Protein AF-A0AAN7A0H5-F1 (afdb_monomer)

Radius of gyration: 23.88 Å; Cα contacts (8 Å, |Δi|>4): 146; chains: 1; bounding box: 60×36×70 Å

Secondary structure (DSSP, 8-state):
------------GGG---STT--SSPP--HHHHHHHHHHHHHHHHHHHHHHHHHHHH-S-TTSHHHHHHHHHHHHHHHHHHHHHTHHHHHHHHHHHHHHHHHHH---HHHHHHHHHHHHHHHHHHHHHHHHHHHHTTS-HHHHHHHHHHHHHHHHHHHHHHHHHHHHHHHHHHHHHHHHH--SSHHHHHHHHHHHHHHHHHHHHHHHHHHHHHHHHHTT-HHHHHHHHHHHHHHHHHHHHHHHHHHHHHHHH--

pLDDT: mean 78.18, std 12.55, range [37.06, 97.19]

Mean predicted aligned error: 11.75 Å

Nearest PDB structures (foldseek):
  8tn6-assembly1_C  TM=4.812E-01  e=5.513E+00  synthetic construct

Foldseek 3Di:
DDPPPPDQDADDPVPQDPDPPDFFDRRDHVVVVCVVVVVLVVLQVVLVVQLVCLVPVDPDCPDPVSVVSNVVSVVSNVVSCVVVVVLCLLLVLLVLLLVLLVVLDPPPVVSVVLVVLSVVLSVVLVVQLVVLVSQCRGGPVRNVVSVVSNLVSVLVSLVSSLVSSLVSLVSSLVSLLVVQDDPDPVSVVLSCVLSVLSVVLNVVLSVLSVVLVVCSVVVVPVVSSVCVSVSSVVSVVSSVVSVVSVVVDVVVYD

Sequence (254 aa):
MTLDTYTIEVIPFSQYSWTFEHPGWLNLNPAAVALITTFLTLGYYLSLELLFLTLLTFRTRKTLYFYALLIFTAAVFVTILCKVGWIPNVTSLSLVLWSRLHLITQNRSLLWLTLGMIVVNAVFLHTPIIFFEFGLLSPEGEREKWLLPMEIMVRIQQTVFTLQETFLSGMYISFTFQFLRSGDERGNKVVKRVVGLMISVQVLAIGLDVGLTAFDFLNMFTLKCTLHPFVYAVKLRLEFVVLNQLVGIVKEGL

Organism: NCBI:txid2587417

InterPro domains:
  IPR056120 Domain of unknown function DUF7703 [PF24802] (75-249)

Solvent-accessible surface area (backbone atoms only — not comparable to full-atom values): 14337 Å² total; per-residue (Å²): 138,81,82,79,76,83,73,79,76,60,54,57,78,94,74,60,84,87,62,93,86,62,86,35,58,82,72,60,25,73,67,60,52,51,51,53,51,49,53,53,51,49,53,49,52,54,32,52,51,49,44,50,46,56,66,68,70,54,89,67,91,80,48,69,66,56,54,52,52,50,51,51,33,48,50,54,44,46,57,56,38,69,76,58,39,66,62,56,55,63,51,47,56,51,50,52,45,49,54,55,37,56,74,77,50,86,57,61,70,61,54,51,52,53,51,47,51,52,53,50,50,48,55,68,45,49,52,57,50,54,54,27,59,56,41,54,45,36,37,78,93,55,18,66,75,25,49,62,60,37,56,53,47,54,53,50,43,53,51,53,50,52,50,50,47,52,50,47,48,51,51,38,53,53,53,48,52,64,71,49,65,49,98,45,75,72,40,49,56,52,41,54,52,52,54,50,50,50,50,50,49,49,52,51,46,51,52,52,52,50,50,47,50,48,30,53,76,69,72,35,50,71,58,30,66,66,45,44,64,56,52,52,52,52,45,53,51,50,52,52,54,51,51,51,56,53,53,48,46,68,71,70,46,129

Structure (mmCIF, N/CA/C/O backbone):
data_AF-A0AAN7A0H5-F1
#
_entry.id   AF-A0AAN7A0H5-F1
#
loop_
_atom_site.group_PDB
_atom_site.id
_atom_site.type_symbol
_atom_site.label_atom_id
_atom_site.label_alt_id
_atom_site.label_comp_id
_atom_site.label_asym_id
_atom_site.label_entity_id
_atom_site.label_seq_id
_atom_site.pdbx_PDB_ins_code
_atom_site.Cartn_x
_atom_site.Cartn_y
_atom_site.Cartn_z
_atom_site.occupancy
_atom_site.B_iso_or_equiv
_atom_site.auth_seq_id
_atom_site.auth_comp_id
_atom_site.auth_asym_id
_atom_site.auth_atom_id
_atom_site.pdbx_PDB_model_num
ATOM 1 N N . MET A 1 1 ? 0.252 -23.924 -40.641 1.00 38.69 1 MET A N 1
ATOM 2 C CA . MET A 1 1 ? 0.302 -23.152 -39.385 1.00 38.69 1 MET A CA 1
ATOM 3 C C . MET A 1 1 ? 1.659 -23.432 -38.761 1.00 38.69 1 MET A C 1
ATOM 5 O O . MET A 1 1 ? 1.818 -24.416 -38.056 1.00 38.69 1 MET A O 1
ATOM 9 N N . THR A 1 2 ? 2.671 -22.686 -39.194 1.00 37.06 2 THR A N 1
ATOM 10 C CA . THR A 1 2 ? 4.058 -22.811 -38.733 1.00 37.06 2 THR A CA 1
ATOM 11 C C . THR A 1 2 ? 4.183 -22.047 -37.421 1.00 37.06 2 THR A C 1
ATOM 13 O O . THR A 1 2 ? 3.818 -20.878 -37.353 1.00 37.06 2 THR A O 1
ATOM 16 N N . LEU A 1 3 ? 4.604 -22.734 -36.362 1.00 40.94 3 LEU A N 1
ATOM 17 C CA . LEU A 1 3 ? 4.948 -22.109 -35.090 1.00 40.94 3 LEU A CA 1
ATOM 18 C C . LEU A 1 3 ? 6.270 -21.368 -35.300 1.00 40.94 3 LEU A C 1
ATOM 20 O O . LEU A 1 3 ? 7.318 -22.008 -35.357 1.00 40.94 3 LEU A O 1
ATOM 24 N N . ASP A 1 4 ? 6.219 -20.046 -35.442 1.00 42.91 4 ASP A N 1
ATOM 25 C CA . ASP A 1 4 ? 7.412 -19.211 -35.338 1.00 42.91 4 ASP A CA 1
ATOM 26 C C . ASP A 1 4 ? 7.912 -19.300 -33.892 1.00 42.91 4 ASP A C 1
ATOM 28 O O . ASP A 1 4 ? 7.397 -18.666 -32.970 1.00 42.91 4 ASP A O 1
ATOM 32 N N . THR A 1 5 ? 8.887 -20.177 -33.669 1.00 45.28 5 THR A N 1
ATOM 33 C CA . THR A 1 5 ? 9.678 -20.215 -32.442 1.00 45.28 5 THR A CA 1
ATOM 34 C C . THR A 1 5 ? 10.401 -18.880 -32.308 1.00 45.28 5 THR A C 1
ATOM 36 O O . THR A 1 5 ? 11.411 -18.655 -32.968 1.00 45.28 5 THR A O 1
ATOM 39 N N . TYR A 1 6 ? 9.886 -17.994 -31.453 1.00 47.56 6 TYR A N 1
ATOM 40 C CA . TYR A 1 6 ? 10.603 -16.811 -30.982 1.00 47.56 6 TYR A CA 1
ATOM 41 C C . TYR A 1 6 ? 11.880 -17.266 -30.262 1.00 47.56 6 TYR A C 1
ATOM 43 O O . TYR A 1 6 ? 11.867 -17.587 -29.074 1.00 47.56 6 TYR A O 1
ATOM 51 N N . THR A 1 7 ? 12.992 -17.356 -30.988 1.00 50.62 7 THR A N 1
ATOM 52 C CA . THR A 1 7 ? 14.308 -17.589 -30.397 1.00 50.62 7 THR A CA 1
ATOM 53 C C . THR A 1 7 ? 14.763 -16.293 -29.745 1.00 50.62 7 THR A C 1
ATOM 55 O O . THR A 1 7 ? 15.082 -15.330 -30.437 1.00 50.62 7 THR A O 1
ATOM 58 N N . ILE A 1 8 ? 14.760 -16.259 -28.413 1.00 57.25 8 ILE A N 1
ATOM 59 C CA . ILE A 1 8 ? 15.332 -15.156 -27.637 1.00 57.25 8 ILE A CA 1
ATOM 60 C C . ILE A 1 8 ? 16.820 -15.061 -27.997 1.00 57.25 8 ILE A C 1
ATOM 62 O O . ILE A 1 8 ? 17.572 -16.012 -27.777 1.00 57.25 8 ILE A O 1
ATOM 66 N N . GLU A 1 9 ? 17.241 -13.937 -28.571 1.00 61.72 9 GLU A N 1
ATOM 67 C CA . GLU A 1 9 ? 18.628 -13.708 -28.970 1.00 61.72 9 GLU A CA 1
ATOM 68 C C . GLU A 1 9 ? 19.495 -13.476 -27.717 1.00 61.72 9 GLU A C 1
ATOM 70 O O . GLU A 1 9 ? 19.478 -12.414 -27.094 1.00 61.72 9 GLU A O 1
ATOM 75 N N . VAL A 1 10 ? 20.214 -14.519 -27.289 1.00 64.69 10 VAL A N 1
ATOM 76 C CA . VAL A 1 10 ? 21.117 -14.469 -26.130 1.00 64.69 10 VAL A CA 1
ATOM 77 C C . VAL A 1 10 ? 22.471 -13.933 -26.581 1.00 64.69 10 VAL A C 1
ATOM 79 O O . VAL A 1 10 ? 23.246 -14.635 -27.231 1.00 64.69 10 VAL A O 1
ATOM 82 N N . ILE A 1 11 ? 22.781 -12.692 -26.210 1.00 70.94 11 ILE A N 1
ATOM 83 C CA . ILE A 1 11 ? 24.065 -12.066 -26.547 1.00 70.94 11 ILE A CA 1
ATOM 84 C C . ILE A 1 11 ? 25.190 -12.689 -25.705 1.00 70.94 11 ILE A C 1
ATOM 86 O O . ILE A 1 11 ? 25.020 -12.831 -24.489 1.00 70.94 11 ILE A O 1
ATOM 90 N N . PRO A 1 12 ? 26.356 -13.036 -26.285 1.00 76.62 12 PRO A N 1
ATOM 91 C CA . PRO A 1 12 ? 27.522 -13.491 -25.531 1.00 76.62 12 PRO A CA 1
ATOM 92 C C . PRO A 1 12 ? 27.972 -12.469 -24.480 1.00 76.62 12 PRO A C 1
ATOM 94 O O . PRO A 1 12 ? 27.984 -11.267 -24.728 1.00 76.62 12 PRO A O 1
ATOM 97 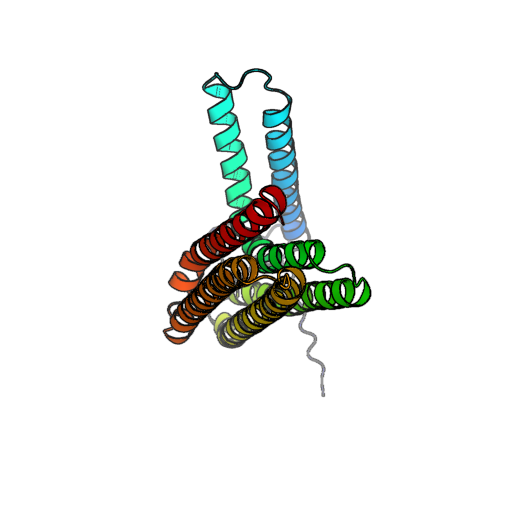N N . PHE A 1 13 ? 28.413 -12.938 -23.310 1.00 71.25 13 PHE A N 1
ATOM 98 C CA . PHE A 1 13 ? 28.780 -12.055 -22.191 1.00 71.25 13 PHE A CA 1
ATOM 99 C C . PHE A 1 13 ? 29.918 -11.074 -22.539 1.00 71.25 13 PHE A C 1
ATOM 101 O O . PHE A 1 13 ? 29.941 -9.950 -22.049 1.00 71.25 13 PHE A O 1
ATOM 108 N N . SER A 1 14 ? 30.837 -11.464 -23.428 1.00 72.88 14 SER A N 1
ATOM 109 C CA . SER A 1 14 ? 31.933 -10.608 -23.912 1.00 72.88 14 SER A CA 1
ATOM 110 C C . SER A 1 14 ? 31.466 -9.409 -24.742 1.00 72.88 14 SER A C 1
ATOM 112 O O . SER A 1 14 ? 32.201 -8.436 -24.868 1.00 72.88 14 SER A O 1
ATOM 114 N N . GLN A 1 15 ? 30.260 -9.480 -25.303 1.00 70.81 15 GLN A N 1
ATOM 115 C CA . GLN A 1 15 ? 29.643 -8.437 -26.123 1.00 70.81 15 GLN A CA 1
ATOM 116 C C . GLN A 1 15 ? 28.525 -7.714 -25.360 1.00 70.81 15 GLN A C 1
ATOM 118 O O . GLN A 1 15 ? 27.749 -6.961 -25.945 1.00 70.81 15 GLN A O 1
ATOM 123 N N . TYR A 1 16 ? 28.433 -7.942 -24.046 1.00 67.94 16 TYR A N 1
ATOM 124 C CA . TYR A 1 16 ? 27.438 -7.305 -23.206 1.00 67.94 16 TYR A CA 1
ATOM 125 C C . TYR A 1 16 ? 27.734 -5.815 -23.060 1.00 67.94 16 TYR A C 1
ATOM 127 O O . TYR A 1 16 ? 28.751 -5.429 -22.479 1.00 67.94 16 TYR A O 1
ATOM 135 N N . SER A 1 17 ? 26.847 -4.971 -23.583 1.00 66.19 17 SER A N 1
ATOM 136 C CA . SER A 1 17 ? 26.974 -3.528 -23.413 1.00 66.19 17 SER A CA 1
ATOM 137 C C . SER A 1 17 ? 26.555 -3.124 -21.999 1.00 66.19 17 SER A C 1
ATOM 139 O O . SER A 1 17 ? 25.404 -3.308 -21.610 1.00 66.19 17 SER A O 1
ATOM 141 N N . TRP A 1 18 ? 27.496 -2.563 -21.238 1.00 71.62 18 TRP A N 1
ATOM 142 C CA . TRP A 1 18 ? 27.273 -2.005 -19.896 1.00 71.62 18 TRP A CA 1
ATOM 143 C C . TRP A 1 18 ? 27.143 -0.472 -19.904 1.00 71.62 18 TRP A C 1
ATOM 145 O O . TRP A 1 18 ? 27.113 0.154 -18.845 1.00 71.62 18 TRP A O 1
ATOM 155 N N . THR A 1 19 ? 27.145 0.154 -21.084 1.00 64.25 19 THR A N 1
ATOM 156 C CA . THR A 1 19 ? 27.149 1.617 -21.239 1.00 64.25 19 THR A CA 1
ATOM 157 C C . THR A 1 19 ? 25.749 2.199 -21.068 1.00 64.25 19 THR A C 1
ATOM 159 O O . THR A 1 19 ? 24.767 1.484 -21.177 1.00 64.25 19 THR A O 1
ATOM 162 N N . PHE A 1 20 ? 25.621 3.503 -20.816 1.00 49.47 20 PHE A N 1
ATOM 163 C CA . PHE A 1 20 ? 24.310 4.155 -20.648 1.00 49.47 20 PHE A CA 1
ATOM 164 C C . PHE A 1 20 ? 23.497 4.289 -21.949 1.00 49.47 20 PHE A C 1
ATOM 166 O O . PHE A 1 20 ? 22.293 4.509 -21.892 1.00 49.47 20 PHE A O 1
ATOM 173 N N . GLU A 1 21 ? 24.135 4.143 -23.110 1.00 52.03 21 GLU A N 1
ATOM 174 C CA . GLU A 1 21 ? 23.542 4.365 -24.436 1.00 52.03 21 GLU A CA 1
ATOM 175 C C . GLU A 1 21 ? 23.057 3.062 -25.100 1.00 52.03 21 GLU A C 1
ATOM 177 O O . GLU A 1 21 ? 23.169 2.900 -26.313 1.00 52.03 21 GLU A O 1
ATOM 182 N N . HIS A 1 22 ? 22.555 2.090 -24.330 1.00 54.47 22 HIS A N 1
ATOM 183 C CA . HIS A 1 22 ? 21.934 0.902 -24.924 1.00 54.47 22 HIS A CA 1
ATOM 184 C C . HIS A 1 22 ? 20.431 1.141 -25.138 1.00 54.47 22 HIS A C 1
ATOM 186 O O . HIS A 1 22 ? 19.718 1.472 -24.189 1.00 54.47 22 HIS A O 1
ATOM 192 N N . PRO A 1 23 ? 19.920 0.985 -26.370 1.00 42.72 23 PRO A N 1
ATOM 193 C CA . PRO A 1 23 ? 18.492 1.072 -26.627 1.00 42.72 23 PRO A CA 1
ATOM 194 C C . PRO A 1 23 ? 17.798 -0.226 -26.188 1.00 42.72 23 PRO A C 1
ATOM 196 O O . PRO A 1 23 ? 18.068 -1.296 -26.728 1.00 42.72 23 PRO A O 1
ATOM 199 N N . GLY A 1 24 ? 16.870 -0.127 -25.233 1.00 56.38 24 GLY A N 1
ATOM 200 C CA . GLY A 1 24 ? 16.031 -1.243 -24.778 1.00 56.38 24 GLY A CA 1
ATOM 201 C C . GLY A 1 24 ? 16.536 -1.976 -23.536 1.00 56.38 24 GLY A C 1
ATOM 202 O O . GLY A 1 24 ? 17.277 -1.425 -22.726 1.00 56.38 24 GLY A O 1
ATOM 203 N N . TRP A 1 25 ? 16.084 -3.220 -23.364 1.00 45.62 25 TRP A N 1
ATOM 204 C CA . TRP A 1 25 ? 16.402 -4.060 -22.209 1.00 45.62 25 TRP A CA 1
ATOM 205 C C . TRP A 1 25 ? 17.902 -4.286 -22.024 1.00 45.62 25 TRP A C 1
ATOM 207 O O . TRP A 1 25 ? 18.684 -4.277 -22.976 1.00 45.62 25 TRP A O 1
ATOM 217 N N . LEU A 1 26 ? 18.275 -4.672 -20.801 1.00 56.00 26 LEU A N 1
ATOM 218 C CA . LEU A 1 26 ? 19.457 -5.500 -20.623 1.00 56.00 26 LEU A CA 1
ATOM 219 C C . LEU A 1 26 ? 19.282 -6.750 -21.488 1.00 56.00 26 LEU A C 1
ATOM 221 O O . LEU A 1 26 ? 18.364 -7.539 -21.257 1.00 56.00 26 LEU A O 1
ATOM 225 N N . ASN A 1 27 ? 20.152 -6.927 -22.478 1.00 61.16 27 ASN A N 1
ATOM 226 C CA . ASN A 1 27 ? 20.122 -8.111 -23.326 1.00 61.16 27 ASN A CA 1
ATOM 227 C C . ASN A 1 27 ? 20.091 -9.370 -22.447 1.00 61.16 27 ASN A C 1
ATOM 229 O O . ASN A 1 27 ? 20.747 -9.424 -21.400 1.00 61.16 27 ASN A O 1
ATOM 233 N N . LEU A 1 28 ? 19.285 -10.363 -22.820 1.00 58.38 28 LEU A N 1
ATOM 234 C CA . LEU A 1 28 ? 19.087 -11.557 -22.002 1.00 58.38 28 LEU A CA 1
ATOM 235 C C . LEU A 1 28 ? 20.340 -12.426 -22.070 1.00 58.38 28 LEU A C 1
ATOM 237 O O . LEU A 1 28 ? 20.472 -13.301 -22.915 1.00 58.38 28 LEU A O 1
ATOM 241 N N . ASN A 1 29 ? 21.275 -12.167 -21.159 1.00 73.19 29 ASN A N 1
ATOM 242 C CA . ASN A 1 29 ? 22.429 -13.009 -20.910 1.00 73.19 29 ASN A CA 1
ATOM 243 C C . ASN A 1 29 ? 22.300 -13.605 -19.497 1.00 73.19 29 ASN A C 1
ATOM 245 O O . ASN A 1 29 ? 22.356 -12.853 -18.519 1.00 73.19 29 ASN A O 1
ATOM 249 N N . PRO A 1 30 ? 22.150 -14.936 -19.359 1.00 70.44 30 PRO A N 1
ATOM 250 C CA . PRO A 1 30 ? 21.985 -15.581 -18.058 1.00 70.44 30 PRO A CA 1
ATOM 251 C C . PRO A 1 30 ? 23.101 -15.252 -17.060 1.00 70.44 30 PRO A C 1
ATOM 253 O O . PRO A 1 30 ? 22.821 -15.085 -15.877 1.00 70.44 30 PRO A O 1
ATOM 256 N N . ALA A 1 31 ? 24.347 -15.099 -17.523 1.00 69.75 31 ALA A N 1
ATOM 257 C CA . ALA A 1 31 ? 25.469 -14.718 -16.669 1.00 69.75 31 ALA A CA 1
ATOM 258 C C . ALA A 1 31 ? 25.383 -13.253 -16.212 1.00 69.75 31 ALA A C 1
ATOM 260 O O . ALA A 1 31 ? 25.600 -12.988 -15.035 1.00 69.75 31 ALA A O 1
ATOM 261 N N . ALA A 1 32 ? 25.008 -12.311 -17.083 1.00 66.75 32 ALA A N 1
ATOM 262 C CA . ALA A 1 32 ? 24.817 -10.909 -16.694 1.00 66.75 32 ALA A CA 1
ATOM 263 C C . ALA A 1 32 ? 23.649 -10.741 -15.707 1.00 66.75 32 ALA A C 1
ATOM 265 O O . ALA A 1 32 ? 23.787 -10.060 -14.692 1.00 66.75 32 ALA A O 1
ATOM 266 N N . VAL A 1 33 ? 22.524 -11.421 -15.950 1.00 68.50 33 VAL A N 1
ATOM 267 C CA . VAL A 1 33 ? 21.364 -11.406 -15.046 1.00 68.50 33 VAL A CA 1
ATOM 268 C C . VAL A 1 33 ? 21.712 -12.049 -13.704 1.00 68.50 33 VAL A C 1
ATOM 270 O O . VAL A 1 33 ? 21.417 -11.464 -12.661 1.00 68.50 33 VAL A O 1
ATOM 273 N N . ALA A 1 34 ? 22.382 -13.206 -13.701 1.00 71.00 34 ALA A N 1
ATOM 274 C CA . ALA A 1 34 ? 22.847 -13.850 -12.474 1.00 71.00 34 ALA A CA 1
ATOM 275 C C . ALA A 1 34 ? 23.821 -12.952 -11.698 1.00 71.00 34 ALA A C 1
ATOM 277 O O . ALA A 1 34 ? 23.711 -12.843 -10.481 1.00 71.00 34 ALA A O 1
ATOM 278 N N . LEU A 1 35 ? 24.724 -12.250 -12.385 1.00 70.38 35 LEU A N 1
ATOM 279 C CA . LEU A 1 35 ? 25.671 -11.321 -11.768 1.00 70.38 35 LEU A CA 1
ATOM 280 C C . LEU A 1 35 ? 24.943 -10.157 -11.080 1.00 70.38 35 LEU A C 1
ATOM 282 O O . LEU A 1 35 ? 25.157 -9.895 -9.899 1.00 70.38 35 LEU A O 1
ATOM 286 N N . ILE A 1 36 ? 24.038 -9.492 -11.800 1.00 67.75 36 ILE A N 1
ATOM 287 C CA . ILE A 1 36 ? 23.289 -8.328 -11.307 1.00 67.75 36 ILE A CA 1
ATOM 288 C C . ILE A 1 36 ? 22.382 -8.713 -10.144 1.00 67.75 36 ILE A C 1
ATOM 290 O O . ILE A 1 36 ? 22.388 -8.046 -9.112 1.00 67.75 36 ILE A O 1
ATOM 294 N N . THR A 1 37 ? 21.628 -9.803 -10.289 1.00 67.94 37 THR A N 1
ATOM 295 C CA . THR A 1 37 ? 20.759 -10.311 -9.221 1.00 67.94 37 THR A CA 1
ATOM 296 C C . THR A 1 37 ? 21.574 -10.720 -7.997 1.00 67.94 37 THR A C 1
ATOM 298 O O . THR A 1 37 ? 21.227 -10.309 -6.895 1.00 67.94 37 THR A O 1
ATOM 301 N N . THR A 1 38 ? 22.710 -11.405 -8.169 1.00 73.38 38 THR A N 1
ATOM 302 C CA . THR A 1 38 ? 23.607 -11.768 -7.059 1.00 73.38 38 THR A CA 1
ATOM 303 C C . THR A 1 38 ? 24.090 -10.537 -6.298 1.00 73.38 38 THR A C 1
ATOM 305 O O . THR A 1 38 ? 23.972 -10.495 -5.076 1.00 73.38 38 THR A O 1
ATOM 308 N N . PHE A 1 39 ? 24.583 -9.504 -6.989 1.00 69.56 39 PHE A N 1
ATOM 309 C CA . PHE A 1 39 ? 25.072 -8.293 -6.323 1.00 69.56 39 PHE A CA 1
ATOM 310 C C . PHE A 1 39 ? 23.953 -7.456 -5.692 1.00 69.56 39 PHE A C 1
ATOM 312 O O . PHE A 1 39 ? 24.154 -6.899 -4.613 1.00 69.56 39 PHE A O 1
ATOM 319 N N . LEU A 1 40 ? 22.765 -7.404 -6.301 1.00 66.19 40 LEU A N 1
ATOM 320 C CA . LEU A 1 40 ? 21.592 -6.754 -5.708 1.00 66.19 40 LEU A CA 1
ATOM 321 C C . LEU A 1 40 ? 21.130 -7.477 -4.437 1.00 66.19 40 LEU A C 1
ATOM 323 O O . LEU A 1 40 ? 20.919 -6.837 -3.406 1.00 66.19 40 LEU A O 1
ATOM 327 N N . THR A 1 41 ? 21.006 -8.805 -4.483 1.00 66.81 41 THR A N 1
ATOM 328 C CA . THR A 1 41 ? 20.604 -9.629 -3.336 1.00 66.81 41 THR A CA 1
ATOM 329 C C . THR A 1 41 ? 21.651 -9.597 -2.227 1.00 66.81 41 THR A C 1
ATOM 331 O O . THR A 1 41 ? 21.297 -9.478 -1.055 1.00 66.81 41 THR A O 1
ATOM 334 N N . LEU A 1 42 ? 22.939 -9.636 -2.570 1.00 73.12 42 LEU A N 1
ATOM 335 C CA . LEU A 1 42 ? 24.019 -9.502 -1.596 1.00 73.12 42 LEU A CA 1
ATOM 336 C C . LEU A 1 42 ? 24.012 -8.110 -0.953 1.00 73.12 42 LEU A C 1
ATOM 338 O O . LEU A 1 42 ? 24.111 -8.000 0.266 1.00 73.12 42 LEU A O 1
ATOM 342 N N . GLY A 1 43 ? 23.807 -7.052 -1.744 1.00 65.00 43 GLY A N 1
ATOM 343 C CA . GLY A 1 43 ? 23.618 -5.696 -1.232 1.00 65.00 43 GLY A CA 1
ATOM 344 C C . GLY A 1 43 ? 22.434 -5.593 -0.266 1.00 65.00 43 GLY A C 1
ATOM 345 O O . GLY A 1 43 ? 22.545 -4.931 0.766 1.00 65.00 43 GLY A O 1
ATOM 346 N N . TYR A 1 44 ? 21.331 -6.297 -0.545 1.00 69.00 44 TYR A N 1
ATOM 347 C CA . TYR A 1 44 ? 20.168 -6.383 0.342 1.00 69.00 44 TYR A CA 1
ATOM 348 C C . TYR A 1 44 ? 20.494 -7.084 1.665 1.00 69.00 44 TYR A C 1
ATOM 350 O O . TYR A 1 44 ? 20.218 -6.530 2.731 1.00 69.00 44 TYR A O 1
ATOM 358 N N . TYR A 1 45 ? 21.119 -8.264 1.599 1.00 73.38 45 TYR A N 1
ATOM 359 C CA . TYR A 1 45 ? 21.523 -9.033 2.778 1.00 73.38 45 TYR A CA 1
ATOM 360 C C . TYR A 1 45 ? 22.463 -8.218 3.673 1.00 73.38 45 TYR A C 1
ATOM 362 O O . TYR A 1 45 ? 22.176 -8.035 4.853 1.00 73.38 45 TYR A O 1
ATOM 370 N N . LEU A 1 46 ? 23.521 -7.645 3.091 1.00 71.50 46 LEU A N 1
ATOM 371 C CA . LEU A 1 46 ? 24.511 -6.857 3.826 1.00 71.50 46 LEU A CA 1
ATOM 372 C C . LEU A 1 46 ? 23.900 -5.592 4.440 1.00 71.50 46 LEU A C 1
ATOM 374 O O . LEU A 1 46 ? 24.227 -5.237 5.568 1.00 71.50 46 LEU A O 1
ATOM 378 N N . SER A 1 47 ? 22.985 -4.919 3.735 1.00 69.25 47 SER A N 1
ATOM 379 C CA . SER A 1 47 ? 22.323 -3.714 4.259 1.00 69.25 47 SER A CA 1
ATOM 380 C C . SER A 1 47 ? 21.398 -4.030 5.433 1.00 69.25 47 SER A C 1
ATOM 382 O O . SER A 1 47 ? 21.377 -3.286 6.413 1.00 69.25 47 SER A O 1
ATOM 384 N N . LEU A 1 48 ? 20.651 -5.137 5.359 1.00 74.56 48 LEU A N 1
ATOM 385 C CA . LEU A 1 48 ? 19.791 -5.604 6.448 1.00 74.56 48 LEU A CA 1
ATOM 386 C C . LEU A 1 48 ? 20.591 -6.079 7.659 1.00 74.56 48 LEU A C 1
ATOM 388 O O . LEU A 1 48 ? 20.280 -5.697 8.787 1.00 74.56 48 LEU A O 1
ATOM 392 N N . GLU A 1 49 ? 21.620 -6.892 7.425 1.00 80.12 49 GLU A N 1
ATOM 393 C CA . GLU A 1 49 ? 22.532 -7.372 8.460 1.00 80.12 49 GLU A CA 1
ATOM 394 C C . GLU A 1 49 ? 23.178 -6.187 9.182 1.00 80.12 49 GLU A C 1
ATOM 396 O O . GLU A 1 49 ? 23.125 -6.102 10.408 1.00 80.12 49 GLU A O 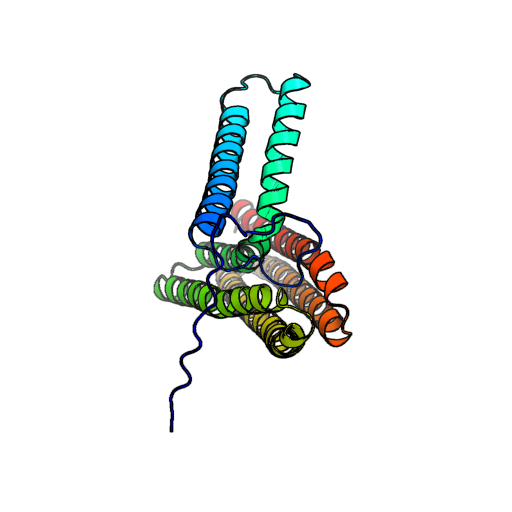1
ATOM 401 N N . LEU A 1 50 ? 23.687 -5.206 8.433 1.00 72.00 50 LEU A N 1
ATOM 402 C CA . LEU A 1 50 ? 24.327 -4.025 9.000 1.00 72.00 50 LEU A CA 1
ATOM 403 C C . LEU A 1 50 ? 23.334 -3.110 9.735 1.00 72.00 50 LEU A C 1
ATOM 405 O O . LEU A 1 50 ? 23.692 -2.550 10.771 1.00 72.00 50 LEU A O 1
ATOM 409 N N . LEU A 1 51 ? 22.087 -2.985 9.266 1.00 79.19 51 LEU A N 1
ATOM 410 C CA . LEU A 1 51 ? 21.029 -2.256 9.976 1.00 79.19 51 LEU A CA 1
ATOM 411 C C . LEU A 1 51 ? 20.710 -2.925 11.324 1.00 79.19 51 LEU A C 1
ATOM 413 O O . LEU A 1 51 ? 20.641 -2.251 12.354 1.00 79.19 51 LEU A O 1
ATOM 417 N N . PHE A 1 52 ? 20.564 -4.251 11.332 1.00 82.31 52 PHE A N 1
ATOM 418 C CA . PHE A 1 52 ? 20.266 -5.022 12.538 1.00 82.31 52 PHE A CA 1
ATOM 419 C C . PHE A 1 52 ? 21.433 -4.996 13.533 1.00 82.31 52 PHE A C 1
ATOM 421 O O . PHE A 1 52 ? 21.235 -4.692 14.709 1.00 82.31 52 PHE A O 1
ATOM 428 N N . LEU A 1 53 ? 22.664 -5.209 13.057 1.00 79.06 53 LEU A N 1
ATOM 429 C CA . LEU A 1 53 ? 23.881 -5.092 13.861 1.00 79.06 53 LEU A CA 1
ATOM 430 C C . LEU A 1 53 ? 24.047 -3.678 14.424 1.00 79.06 53 LEU A C 1
ATOM 432 O O . LEU A 1 53 ? 24.312 -3.522 15.610 1.00 79.06 53 LEU A O 1
ATOM 436 N N . THR A 1 54 ? 23.807 -2.629 13.634 1.00 78.25 54 THR A N 1
ATOM 437 C CA . THR A 1 54 ? 23.880 -1.243 14.130 1.00 78.25 54 THR A CA 1
ATOM 438 C C . THR A 1 54 ? 22.884 -1.007 15.271 1.00 78.25 54 THR A C 1
ATOM 440 O O . THR A 1 54 ? 23.225 -0.381 16.275 1.00 78.25 54 THR A O 1
ATOM 443 N N . LEU A 1 55 ? 21.664 -1.541 15.166 1.00 80.81 55 LEU A N 1
ATOM 444 C CA . LEU A 1 55 ? 20.639 -1.400 16.203 1.00 80.81 55 LEU A CA 1
ATOM 445 C C . LEU A 1 55 ? 20.921 -2.230 17.466 1.00 80.81 55 LEU A C 1
ATOM 447 O O . LEU A 1 55 ? 20.557 -1.788 18.560 1.00 80.81 55 LEU A O 1
ATOM 451 N N . LEU A 1 56 ? 21.553 -3.400 17.331 1.00 83.56 56 LEU A N 1
ATOM 452 C CA . LEU A 1 56 ? 21.826 -4.315 18.444 1.00 83.56 56 LEU A CA 1
ATOM 453 C C . LEU A 1 56 ? 23.183 -4.094 19.128 1.00 83.56 56 LEU A C 1
ATOM 455 O O . LEU A 1 56 ? 23.282 -4.246 20.344 1.00 83.56 56 LEU A O 1
ATOM 459 N N . THR A 1 57 ? 24.228 -3.737 18.383 1.00 79.81 57 THR A N 1
ATOM 460 C CA . T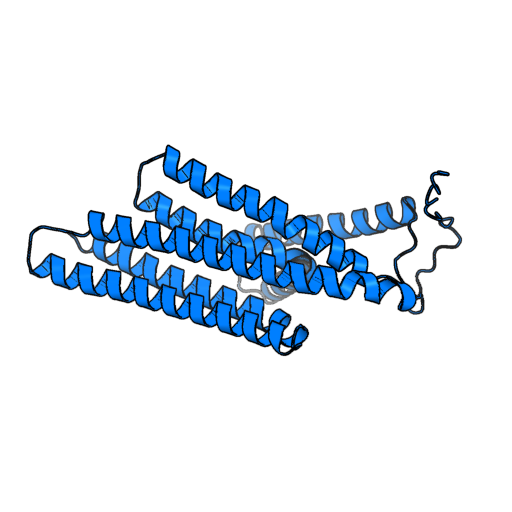HR A 1 57 ? 25.600 -3.594 18.896 1.00 79.81 57 THR A CA 1
ATOM 461 C C . THR A 1 57 ? 25.794 -2.287 19.670 1.00 79.81 57 THR A C 1
ATOM 463 O O . THR A 1 57 ? 26.540 -2.247 20.651 1.00 79.81 57 THR A O 1
ATOM 466 N N . PHE A 1 58 ? 25.114 -1.201 19.286 1.00 76.06 58 PHE A N 1
ATOM 467 C CA . PHE A 1 58 ? 25.282 0.097 19.945 1.00 76.06 58 PHE A CA 1
ATOM 468 C C . PHE A 1 58 ? 24.430 0.231 21.212 1.00 76.06 58 PHE A C 1
ATOM 470 O O . PHE A 1 58 ? 23.255 0.599 21.177 1.00 76.06 58 PHE A O 1
ATOM 477 N N . ARG A 1 59 ? 25.071 0.020 22.369 1.00 67.06 59 ARG A N 1
ATOM 478 C CA . ARG A 1 59 ? 24.465 0.201 23.702 1.00 67.06 59 ARG A CA 1
ATOM 479 C C . ARG A 1 59 ? 24.188 1.674 24.054 1.00 67.06 59 ARG A C 1
ATOM 481 O O . ARG A 1 59 ? 23.293 1.951 24.850 1.00 67.06 59 ARG A O 1
ATOM 488 N N . THR A 1 60 ? 24.911 2.627 23.455 1.00 63.78 60 THR A N 1
ATOM 489 C CA . THR A 1 60 ? 24.754 4.081 23.668 1.00 63.78 60 THR A CA 1
ATOM 490 C C . THR A 1 60 ? 24.565 4.838 22.349 1.00 63.78 60 THR A C 1
ATOM 492 O O . THR A 1 60 ? 25.488 5.011 21.560 1.00 63.78 60 THR A O 1
ATOM 495 N N . ARG A 1 61 ? 23.356 5.373 22.137 1.00 76.56 61 ARG A N 1
ATOM 496 C CA . ARG A 1 61 ? 22.904 6.056 20.904 1.00 76.56 61 ARG A CA 1
ATOM 497 C C . ARG A 1 61 ? 23.245 7.555 20.857 1.00 76.56 61 ARG A C 1
ATOM 499 O O . ARG A 1 61 ? 22.431 8.367 20.428 1.00 76.56 61 ARG A O 1
ATOM 506 N N . LYS A 1 62 ? 24.397 7.961 21.399 1.00 74.31 62 LYS A N 1
ATOM 507 C CA . LYS A 1 62 ? 24.747 9.389 21.580 1.00 74.31 62 LYS A CA 1
ATOM 508 C C . LYS A 1 62 ? 25.849 9.892 20.649 1.00 74.31 62 LYS A C 1
ATOM 510 O O . LYS A 1 62 ? 26.117 11.087 20.629 1.00 74.31 62 LYS A O 1
ATOM 515 N N . THR A 1 63 ? 26.502 9.008 19.900 1.00 78.94 63 THR A N 1
ATOM 516 C CA . THR A 1 63 ? 27.628 9.379 19.037 1.00 78.94 63 THR A CA 1
ATOM 517 C C . THR A 1 63 ? 27.145 9.754 17.639 1.00 78.94 63 THR A C 1
ATOM 519 O O . THR A 1 63 ? 26.239 9.123 17.097 1.00 78.94 63 THR A O 1
ATOM 522 N N . LEU A 1 64 ? 27.782 10.752 17.020 1.00 77.12 64 LEU A N 1
ATOM 523 C CA . LEU A 1 64 ? 27.515 11.125 15.625 1.00 77.12 64 LEU A CA 1
ATOM 524 C C . LEU A 1 64 ? 27.751 9.943 14.670 1.00 77.12 64 LEU A C 1
ATOM 526 O O . LEU A 1 64 ? 27.005 9.771 13.714 1.00 77.12 64 LEU A O 1
ATOM 530 N N . TYR A 1 65 ? 28.736 9.092 14.978 1.00 74.62 65 TYR A N 1
ATOM 531 C CA . TYR A 1 65 ? 29.024 7.867 14.232 1.00 74.62 65 TYR A CA 1
ATOM 532 C C . TYR A 1 65 ? 27.819 6.921 14.167 1.00 74.62 65 TYR A C 1
ATOM 534 O O . TYR A 1 65 ? 27.487 6.436 13.091 1.00 74.62 65 TYR A O 1
ATOM 542 N N . PHE A 1 66 ? 27.123 6.714 15.291 1.00 73.81 66 PHE A N 1
ATOM 543 C CA . PHE A 1 66 ? 25.914 5.892 15.324 1.00 73.81 66 PHE A CA 1
ATOM 544 C C . PHE A 1 66 ? 24.829 6.458 14.398 1.00 73.81 66 PHE A C 1
ATOM 546 O O . PHE A 1 66 ? 24.261 5.717 13.601 1.00 73.81 66 PHE A O 1
ATOM 553 N N . TYR A 1 67 ? 24.576 7.770 14.453 1.00 73.38 67 TYR A N 1
ATOM 554 C CA . TYR A 1 67 ? 23.570 8.405 13.598 1.00 73.38 67 TYR A CA 1
ATOM 555 C C . TYR A 1 67 ? 23.964 8.395 12.119 1.00 73.38 67 TYR A C 1
ATOM 557 O O . TYR A 1 67 ? 23.122 8.098 11.280 1.00 73.38 67 TYR A O 1
ATOM 565 N N . ALA A 1 68 ? 25.228 8.657 11.784 1.00 77.31 68 ALA A N 1
ATOM 566 C CA . ALA A 1 68 ? 25.711 8.610 10.406 1.00 77.31 68 ALA A CA 1
ATOM 567 C C . ALA A 1 68 ? 25.628 7.191 9.818 1.00 77.31 68 ALA A C 1
ATOM 569 O O . ALA A 1 68 ? 25.146 7.018 8.700 1.00 77.31 68 ALA A O 1
ATOM 570 N N . LEU A 1 69 ? 26.029 6.173 10.588 1.00 76.56 69 LEU A N 1
ATOM 571 C CA . LEU A 1 69 ? 25.954 4.768 10.184 1.00 76.56 69 LEU A CA 1
ATOM 572 C C . LEU A 1 69 ? 24.499 4.302 10.029 1.00 76.56 69 LEU A C 1
ATOM 574 O O . LEU A 1 69 ? 24.170 3.616 9.061 1.00 76.56 69 LEU A O 1
ATOM 578 N N . LEU A 1 70 ? 23.609 4.728 10.929 1.00 74.56 70 LEU A N 1
ATOM 579 C CA . LEU A 1 70 ? 22.175 4.453 10.847 1.00 74.56 70 LEU A CA 1
ATOM 580 C C . LEU A 1 70 ? 21.531 5.129 9.628 1.00 74.56 70 LEU A C 1
ATOM 582 O O . LEU A 1 70 ? 20.757 4.496 8.921 1.00 74.56 70 LEU A O 1
ATOM 586 N N . ILE A 1 71 ? 21.863 6.394 9.352 1.00 76.94 71 ILE A N 1
ATOM 587 C CA . ILE A 1 71 ? 21.345 7.130 8.188 1.00 76.94 71 ILE A CA 1
ATOM 588 C C . ILE A 1 71 ? 21.831 6.487 6.890 1.00 76.94 71 ILE A C 1
ATOM 590 O O . ILE A 1 71 ? 21.035 6.294 5.978 1.00 76.94 71 ILE A O 1
ATOM 594 N N . PHE A 1 72 ? 23.111 6.127 6.803 1.00 73.62 72 PHE A N 1
ATOM 595 C CA . PHE A 1 72 ? 23.682 5.522 5.602 1.00 73.62 72 PHE A CA 1
ATOM 596 C C . PH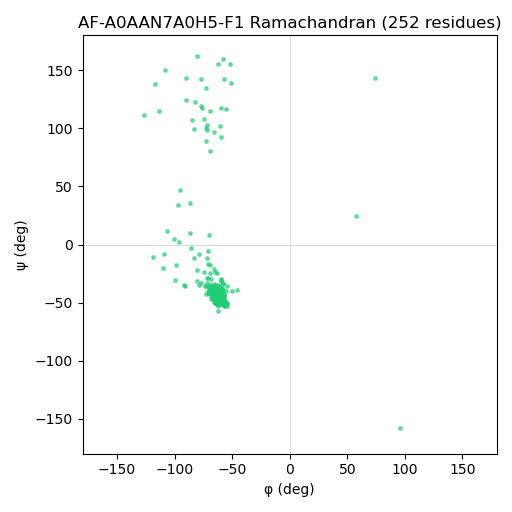E A 1 72 ? 23.075 4.142 5.310 1.00 73.62 72 PHE A C 1
ATOM 598 O O . PHE A 1 72 ? 22.610 3.891 4.200 1.00 73.62 72 PHE A O 1
ATOM 605 N N . THR A 1 73 ? 23.004 3.268 6.319 1.00 69.56 73 THR A N 1
ATOM 606 C CA . THR A 1 73 ? 22.375 1.940 6.189 1.00 69.56 73 THR A CA 1
ATOM 607 C C . THR A 1 73 ? 20.889 2.041 5.864 1.00 69.56 73 THR A C 1
ATOM 609 O O . THR A 1 73 ? 20.410 1.348 4.966 1.00 69.56 73 THR A O 1
ATOM 612 N N . ALA A 1 74 ? 20.168 2.957 6.516 1.00 69.44 74 ALA A N 1
ATOM 613 C CA . ALA A 1 74 ? 18.775 3.236 6.199 1.00 69.44 74 ALA A CA 1
ATOM 614 C C . ALA A 1 74 ? 18.608 3.791 4.779 1.00 69.44 74 ALA A C 1
ATOM 616 O O . ALA A 1 74 ? 17.676 3.390 4.100 1.00 69.44 74 ALA A O 1
ATOM 617 N N . ALA A 1 75 ? 19.495 4.660 4.288 1.00 67.81 75 ALA A N 1
ATOM 618 C CA . ALA A 1 75 ? 19.409 5.223 2.940 1.00 67.81 75 ALA A CA 1
ATOM 619 C C . ALA A 1 75 ? 19.629 4.167 1.848 1.00 67.81 75 ALA A C 1
ATOM 621 O O . ALA A 1 75 ? 18.882 4.133 0.869 1.00 67.81 75 ALA A O 1
ATOM 622 N N . VAL A 1 76 ? 20.605 3.270 2.023 1.00 66.38 76 VAL A N 1
ATOM 623 C CA . VAL A 1 76 ? 20.825 2.142 1.102 1.00 66.38 76 VAL A CA 1
ATOM 624 C C . VAL A 1 76 ? 19.617 1.206 1.124 1.00 66.38 76 VAL A C 1
ATOM 626 O O . VAL A 1 76 ? 19.078 0.863 0.071 1.00 66.38 76 VAL A O 1
ATOM 629 N N . PHE A 1 77 ? 19.119 0.873 2.316 1.00 67.38 77 PHE A N 1
ATOM 630 C CA . PHE A 1 77 ? 17.923 0.054 2.473 1.00 67.38 77 PHE A CA 1
ATOM 631 C C . PHE A 1 77 ? 16.679 0.707 1.852 1.00 67.38 77 PHE A C 1
ATOM 633 O O . PHE A 1 77 ? 15.949 0.047 1.121 1.00 67.38 77 PHE A O 1
ATOM 640 N N . VAL A 1 78 ? 16.470 2.009 2.058 1.00 65.88 78 VAL A N 1
ATOM 641 C CA . VAL A 1 78 ? 15.373 2.793 1.470 1.00 65.88 78 VAL A CA 1
ATOM 642 C C . VAL A 1 78 ? 15.498 2.862 -0.046 1.00 65.88 78 VAL A C 1
ATOM 644 O O . VAL A 1 78 ? 14.499 2.708 -0.727 1.00 65.88 78 VAL A O 1
ATOM 647 N N . THR A 1 79 ? 16.698 3.024 -0.601 1.00 62.28 79 THR A N 1
ATOM 648 C CA . THR A 1 79 ? 16.900 3.045 -2.061 1.00 62.28 79 THR A CA 1
ATOM 649 C C . THR A 1 79 ? 16.512 1.707 -2.690 1.00 62.28 79 THR A C 1
ATOM 651 O O . THR A 1 79 ? 15.880 1.669 -3.746 1.00 62.28 79 THR A O 1
ATOM 654 N N . ILE A 1 80 ? 16.840 0.603 -2.018 1.00 62.22 80 ILE A N 1
ATOM 655 C CA . ILE A 1 80 ? 16.473 -0.747 -2.454 1.00 62.22 80 ILE A CA 1
ATOM 656 C C . ILE A 1 80 ? 14.968 -0.992 -2.252 1.00 62.22 80 ILE A C 1
ATOM 658 O O . ILE A 1 80 ? 14.297 -1.494 -3.155 1.00 62.22 80 ILE A O 1
ATOM 662 N N . LEU A 1 81 ? 14.404 -0.567 -1.118 1.00 63.56 81 LEU A N 1
ATOM 663 C CA . LEU A 1 81 ? 12.965 -0.603 -0.864 1.00 63.56 81 LEU A CA 1
ATOM 664 C C . LEU A 1 81 ? 12.181 0.273 -1.838 1.00 63.56 81 LEU A C 1
ATOM 666 O O . LEU A 1 81 ? 11.100 -0.122 -2.226 1.00 63.56 81 LEU A O 1
ATOM 670 N N . CYS A 1 82 ? 12.681 1.415 -2.297 1.00 62.25 82 CYS A N 1
ATOM 671 C CA . CYS A 1 82 ? 11.974 2.240 -3.277 1.00 62.25 82 CYS A CA 1
ATOM 672 C C . CYS A 1 82 ? 11.777 1.510 -4.614 1.00 62.25 82 CYS A C 1
ATOM 674 O O . CYS A 1 82 ? 10.822 1.813 -5.322 1.00 62.25 82 CYS A O 1
ATOM 676 N N . LYS A 1 83 ? 12.626 0.525 -4.945 1.00 61.84 83 LYS A N 1
ATOM 677 C CA . LYS A 1 83 ? 12.493 -0.271 -6.176 1.00 61.84 83 LYS A CA 1
ATOM 678 C C . LYS A 1 83 ? 11.452 -1.393 -6.090 1.00 61.84 83 LYS A C 1
ATOM 680 O O . LYS A 1 83 ? 10.848 -1.717 -7.100 1.00 61.84 83 LYS A O 1
ATOM 685 N N . VAL A 1 84 ? 11.236 -1.990 -4.914 1.00 68.94 84 VAL A N 1
ATOM 686 C CA . VAL A 1 84 ? 10.340 -3.167 -4.736 1.00 68.94 84 VAL A CA 1
ATOM 687 C C . VAL A 1 84 ? 9.171 -2.876 -3.784 1.00 68.94 84 VAL A C 1
ATOM 689 O O . VAL A 1 84 ? 8.215 -3.636 -3.666 1.00 68.94 84 VAL A O 1
ATOM 692 N N . GLY A 1 85 ? 9.229 -1.749 -3.088 1.00 68.38 85 GLY A N 1
ATOM 693 C CA . GLY A 1 85 ? 8.405 -1.406 -1.933 1.00 68.38 85 GLY A CA 1
ATOM 694 C C . GLY A 1 85 ? 6.959 -1.100 -2.271 1.00 68.38 85 GLY A C 1
ATOM 695 O O . GLY A 1 85 ? 6.129 -1.082 -1.367 1.00 68.38 85 GLY A O 1
ATOM 696 N N . TRP A 1 86 ? 6.626 -0.932 -3.551 1.00 75.00 86 TRP A N 1
ATOM 697 C CA . TRP A 1 86 ? 5.242 -0.778 -3.979 1.00 75.00 86 TRP A CA 1
ATOM 698 C C . TRP A 1 86 ? 4.405 -2.037 -3.668 1.00 75.00 86 TRP A C 1
ATOM 700 O O . TRP A 1 86 ? 3.274 -1.904 -3.197 1.00 75.00 86 TRP A O 1
ATOM 710 N N . ILE A 1 87 ? 4.983 -3.240 -3.806 1.00 77.62 87 ILE A N 1
ATOM 711 C CA . ILE A 1 87 ? 4.315 -4.532 -3.558 1.00 77.62 87 ILE A CA 1
ATOM 712 C C . ILE A 1 87 ? 3.863 -4.666 -2.088 1.00 77.62 87 ILE A C 1
ATOM 714 O O . ILE A 1 87 ? 2.664 -4.863 -1.832 1.00 77.62 87 ILE A O 1
ATOM 718 N N . PRO A 1 88 ? 4.762 -4.546 -1.084 1.00 71.44 88 PRO A N 1
ATOM 719 C CA . PRO A 1 88 ? 4.344 -4.580 0.309 1.00 71.44 88 PRO A CA 1
ATOM 720 C C . PRO A 1 88 ? 3.521 -3.349 0.693 1.00 71.44 88 PRO A C 1
ATOM 722 O O . PRO A 1 88 ? 2.647 -3.485 1.541 1.00 71.44 88 PRO A O 1
ATOM 725 N N . ASN A 1 89 ? 3.721 -2.173 0.086 1.00 71.12 89 ASN A N 1
ATOM 726 C CA . ASN A 1 89 ? 2.938 -0.979 0.420 1.00 71.12 89 ASN A CA 1
ATOM 727 C C . ASN A 1 89 ? 1.431 -1.200 0.190 1.00 71.12 89 ASN A C 1
ATOM 729 O O . ASN A 1 89 ? 0.641 -0.990 1.106 1.00 71.12 89 ASN A O 1
ATOM 733 N N . VAL A 1 90 ? 1.040 -1.717 -0.980 1.00 77.25 90 VAL A N 1
ATOM 734 C CA . VAL A 1 90 ? -0.378 -1.982 -1.291 1.00 77.25 90 VAL A CA 1
ATOM 735 C C . VAL A 1 90 ? -0.938 -3.124 -0.431 1.00 77.25 90 VAL A C 1
ATOM 737 O O . VAL A 1 90 ? -2.009 -3.013 0.164 1.00 77.25 90 VAL A O 1
ATOM 740 N N . THR A 1 91 ? -0.187 -4.219 -0.288 1.00 83.62 91 THR A N 1
ATOM 741 C CA . THR A 1 91 ? -0.664 -5.419 0.426 1.00 83.62 91 THR A CA 1
ATOM 742 C C . THR A 1 91 ? -0.735 -5.215 1.944 1.00 83.62 91 THR A C 1
ATOM 744 O O . THR A 1 91 ? -1.637 -5.730 2.609 1.00 83.62 91 THR A O 1
ATOM 747 N N . SER A 1 92 ? 0.199 -4.450 2.515 1.00 76.88 92 SER A N 1
ATOM 748 C CA . SER A 1 92 ? 0.299 -4.243 3.965 1.00 76.88 92 SER A CA 1
ATOM 749 C C . SER A 1 92 ? -0.897 -3.493 4.542 1.00 76.88 92 SER A C 1
ATOM 751 O O . SER A 1 92 ? -1.333 -3.830 5.641 1.00 76.88 92 SER A O 1
ATOM 753 N N . LEU A 1 93 ? -1.488 -2.548 3.803 1.00 81.44 93 LEU A N 1
ATOM 754 C CA . LEU A 1 93 ? -2.686 -1.843 4.259 1.00 81.44 93 LEU A CA 1
ATOM 755 C C . LEU A 1 93 ? -3.873 -2.805 4.429 1.00 81.44 93 LEU A C 1
ATOM 757 O O . LEU A 1 93 ? -4.552 -2.787 5.457 1.00 81.44 93 LEU A O 1
ATOM 761 N N . SER A 1 94 ? -4.061 -3.727 3.482 1.00 87.69 94 SER A N 1
ATOM 762 C CA . SER A 1 94 ? -5.071 -4.788 3.594 1.00 87.69 94 SER A CA 1
ATOM 763 C C . SER A 1 94 ? -4.802 -5.733 4.775 1.00 87.69 94 SER A C 1
ATOM 765 O O . SER A 1 94 ? -5.736 -6.131 5.473 1.00 87.69 94 SER A O 1
ATOM 767 N N . LEU A 1 95 ? -3.533 -6.050 5.061 1.00 85.25 95 LEU A N 1
ATOM 768 C CA . LEU A 1 95 ? -3.152 -6.848 6.234 1.00 85.25 95 LEU A CA 1
ATOM 769 C C . LEU A 1 95 ? -3.420 -6.119 7.560 1.00 85.25 95 LEU A C 1
ATOM 771 O O . LEU A 1 95 ? -3.831 -6.753 8.530 1.00 85.25 95 LEU A O 1
ATOM 775 N N . VAL A 1 96 ? -3.240 -4.796 7.614 1.00 84.75 96 VAL A N 1
ATOM 776 C CA . VAL A 1 96 ? -3.590 -3.978 8.789 1.00 84.75 96 VAL A CA 1
ATOM 777 C C . VAL A 1 96 ? -5.096 -4.029 9.052 1.00 84.75 96 VAL A C 1
ATOM 779 O O . VAL A 1 96 ? -5.513 -4.242 10.193 1.00 84.75 96 VAL A O 1
ATOM 782 N N . LEU A 1 97 ? -5.921 -3.902 8.008 1.00 86.94 97 LEU A N 1
ATOM 783 C CA . LEU A 1 97 ? -7.377 -4.043 8.121 1.00 86.94 97 LEU A CA 1
ATOM 784 C C . LEU A 1 97 ? -7.781 -5.443 8.600 1.00 86.94 97 LEU A C 1
ATOM 786 O O . LEU A 1 97 ? -8.610 -5.570 9.502 1.00 86.94 97 LEU A O 1
ATOM 790 N N . TRP A 1 98 ? -7.161 -6.489 8.051 1.00 91.06 98 TRP A N 1
ATOM 791 C CA . TRP A 1 98 ? -7.396 -7.868 8.479 1.00 91.06 98 TRP A CA 1
ATOM 792 C C . TRP A 1 98 ? -6.986 -8.109 9.937 1.00 91.06 98 TRP A C 1
ATOM 794 O O . TRP A 1 98 ? -7.738 -8.719 10.694 1.00 91.06 98 TRP A O 1
ATOM 804 N N . SER A 1 99 ? -5.840 -7.575 10.365 1.00 85.00 99 SER A N 1
ATOM 805 C CA . SER A 1 99 ? -5.373 -7.655 11.755 1.00 85.00 99 SER A CA 1
ATOM 806 C C . SER A 1 99 ? -6.379 -7.022 12.723 1.00 85.00 99 SER A C 1
ATOM 808 O O . SER A 1 99 ? -6.707 -7.596 13.758 1.00 85.00 99 SER A O 1
ATOM 810 N N . ARG A 1 100 ? -6.970 -5.879 12.354 1.00 84.31 100 ARG A N 1
ATOM 811 C CA . ARG A 1 100 ? -8.037 -5.244 13.145 1.00 84.31 100 ARG A CA 1
ATOM 812 C C . ARG A 1 100 ? -9.305 -6.084 13.198 1.00 84.31 100 ARG A C 1
ATOM 814 O O . ARG A 1 100 ? -9.909 -6.205 14.261 1.00 84.31 100 ARG A O 1
ATOM 821 N N . LEU A 1 101 ? -9.697 -6.684 12.077 1.00 86.75 101 LEU A N 1
ATOM 822 C CA . LEU A 1 101 ? -10.824 -7.611 12.042 1.00 86.75 101 LEU A CA 1
ATOM 823 C C . LEU A 1 101 ? -10.571 -8.822 12.959 1.00 86.75 101 LEU A C 1
ATOM 825 O O . LEU A 1 101 ? -11.460 -9.217 13.708 1.00 86.75 101 LEU A O 1
ATOM 829 N N . HIS A 1 102 ? -9.346 -9.349 12.984 1.00 85.25 102 HIS A N 1
ATOM 830 C CA . HIS A 1 102 ? -8.942 -10.439 13.877 1.00 85.25 102 HIS A CA 1
ATOM 831 C C . HIS A 1 102 ? -9.104 -10.098 15.367 1.00 85.25 102 HIS A C 1
ATOM 833 O O . HIS A 1 102 ? -9.407 -10.976 16.169 1.00 85.25 102 HIS A O 1
ATOM 839 N N . LEU A 1 103 ? -8.942 -8.828 15.752 1.00 82.94 103 LEU A N 1
ATOM 840 C CA . LEU A 1 103 ? -9.125 -8.400 17.143 1.00 82.94 103 LEU A CA 1
ATOM 841 C C . LEU A 1 103 ? -10.594 -8.421 17.591 1.00 82.94 103 LEU A C 1
ATOM 843 O O . LEU A 1 103 ? -10.850 -8.594 18.780 1.00 82.94 103 LEU A O 1
ATOM 847 N N . ILE A 1 104 ? -11.549 -8.233 16.672 1.00 84.56 104 ILE A N 1
ATOM 848 C CA . ILE A 1 104 ? -12.973 -8.088 17.015 1.00 84.56 104 ILE A CA 1
ATOM 849 C C . ILE A 1 104 ? -13.783 -9.377 16.824 1.00 84.56 104 ILE A C 1
ATOM 851 O O . ILE A 1 104 ? -14.751 -9.595 17.549 1.00 84.56 104 ILE A O 1
ATOM 855 N N . THR A 1 105 ? -13.413 -10.244 15.873 1.00 84.75 105 THR A N 1
ATOM 856 C CA . THR A 1 105 ? -14.138 -11.496 15.598 1.00 84.75 105 THR A CA 1
ATOM 857 C C . THR A 1 105 ? -13.279 -12.731 15.844 1.00 84.75 105 THR A C 1
ATOM 859 O O . THR A 1 105 ? -12.122 -12.795 15.449 1.00 84.75 105 THR A O 1
ATOM 862 N N . GLN A 1 106 ? -13.874 -13.753 16.463 1.00 87.44 106 GLN A N 1
ATOM 863 C CA . GLN A 1 106 ? -13.243 -15.058 16.706 1.00 87.44 106 GLN A CA 1
ATOM 864 C C . GLN A 1 106 ? -13.608 -16.104 15.634 1.00 87.44 106 GLN A C 1
ATOM 866 O O . GLN A 1 106 ? -13.197 -17.263 15.716 1.00 87.44 106 GLN A O 1
ATOM 871 N N . ASN A 1 107 ? -14.391 -15.725 14.615 1.00 91.94 107 ASN A N 1
ATOM 872 C CA . ASN A 1 107 ? -14.796 -16.641 13.550 1.00 91.94 107 ASN A CA 1
ATOM 873 C C . ASN A 1 107 ? -13.611 -16.962 12.622 1.00 91.94 107 ASN A C 1
ATOM 875 O O . ASN A 1 107 ? -13.300 -16.212 11.693 1.00 91.94 107 ASN A O 1
ATOM 879 N N . ARG A 1 108 ? -12.972 -18.115 12.856 1.00 92.94 108 ARG A N 1
ATOM 880 C CA . ARG A 1 108 ? -11.792 -18.560 12.100 1.00 92.94 108 ARG A CA 1
ATOM 881 C C . ARG A 1 108 ? -12.054 -18.697 10.603 1.00 92.94 108 ARG A C 1
ATOM 883 O O . ARG A 1 108 ? -11.201 -18.296 9.821 1.00 92.94 108 ARG A O 1
ATOM 890 N N . SER A 1 109 ? -13.210 -19.215 10.192 1.00 94.50 109 SER A N 1
ATOM 891 C CA . SER A 1 109 ? -13.514 -19.420 8.769 1.00 94.50 109 SER A CA 1
ATOM 892 C C . SER A 1 109 ? -13.559 -18.098 8.006 1.00 94.50 109 SER A C 1
ATOM 894 O O . SER A 1 109 ? -12.981 -17.991 6.928 1.00 94.50 109 SER A O 1
ATOM 896 N N . LEU A 1 110 ? -14.178 -17.068 8.592 1.00 92.75 110 LEU A N 1
ATOM 897 C CA . LEU A 1 110 ? -14.224 -15.732 7.996 1.00 92.75 110 LEU A CA 1
ATOM 898 C C . LEU A 1 110 ? -12.824 -15.111 7.892 1.00 92.75 110 LEU A C 1
ATOM 900 O O . LEU A 1 110 ? -12.472 -14.530 6.865 1.00 92.75 110 LEU A O 1
ATOM 904 N N . LEU A 1 111 ? -12.007 -15.253 8.938 1.00 90.75 111 LEU A N 1
ATOM 905 C CA . LEU A 1 111 ? -10.640 -14.732 8.955 1.00 90.75 111 LEU A CA 1
ATOM 906 C C . LEU A 1 111 ? -9.755 -15.406 7.900 1.00 90.75 111 LEU A C 1
ATOM 908 O O . LEU A 1 111 ? -9.008 -14.716 7.211 1.00 90.75 111 LEU A O 1
ATOM 912 N N . TRP A 1 112 ? -9.866 -16.724 7.724 1.00 93.75 112 TRP A N 1
ATOM 913 C CA . TRP A 1 112 ? -9.131 -17.444 6.681 1.00 93.75 112 TRP A CA 1
ATOM 914 C C . TRP A 1 112 ? -9.622 -17.111 5.275 1.00 93.75 112 TRP A C 1
ATOM 916 O O . TRP A 1 112 ? -8.800 -16.945 4.380 1.00 93.75 112 TRP A O 1
ATOM 926 N N . LEU A 1 113 ? -10.934 -16.957 5.072 1.00 96.38 113 LEU A N 1
ATOM 927 C CA . LEU A 1 113 ? -11.495 -16.577 3.773 1.00 96.38 113 LEU A CA 1
ATOM 928 C C . LEU A 1 113 ? -11.026 -15.180 3.355 1.00 96.38 113 LEU A C 1
ATOM 930 O O . LEU A 1 113 ? -10.590 -14.977 2.225 1.00 96.38 113 LEU A O 1
ATOM 934 N N . THR A 1 114 ? -11.069 -14.224 4.281 1.00 95.00 114 THR A N 1
ATOM 935 C CA . THR A 1 114 ? -10.630 -12.846 4.025 1.00 95.00 114 THR A CA 1
ATOM 936 C C . THR A 1 114 ? -9.120 -12.740 3.836 1.00 95.00 114 THR A C 1
ATOM 938 O O . THR A 1 114 ? -8.681 -12.020 2.944 1.00 95.00 114 THR A O 1
ATOM 941 N N . LEU A 1 115 ? -8.320 -13.503 4.589 1.00 91.12 115 LEU A N 1
ATOM 942 C CA . LEU A 1 115 ? -6.878 -13.613 4.349 1.00 91.12 115 LEU A CA 1
ATOM 943 C C . LEU A 1 115 ? -6.583 -14.251 2.986 1.00 91.12 115 LEU A C 1
ATOM 945 O O . LEU A 1 115 ? -5.741 -13.754 2.245 1.00 91.12 115 LEU A O 1
ATOM 949 N N . GLY A 1 116 ? -7.305 -15.319 2.637 1.00 94.88 116 GLY A N 1
ATOM 950 C CA . GLY A 1 116 ? -7.207 -15.980 1.339 1.00 94.88 116 GLY A CA 1
ATOM 951 C C . GLY A 1 116 ? -7.498 -15.020 0.187 1.00 94.88 116 GLY A C 1
ATOM 952 O O . GLY A 1 116 ? -6.714 -14.954 -0.752 1.00 94.88 116 GLY A O 1
ATOM 953 N N . MET A 1 117 ? -8.553 -14.206 0.298 1.00 97.19 117 MET A N 1
ATOM 954 C CA . MET A 1 117 ? -8.864 -13.144 -0.666 1.00 97.19 117 MET A CA 1
ATOM 955 C C . MET A 1 117 ? -7.702 -12.148 -0.822 1.00 97.19 117 MET A C 1
ATOM 957 O O . MET A 1 117 ? -7.318 -11.858 -1.952 1.00 97.19 117 MET A O 1
ATOM 961 N N . ILE A 1 118 ? -7.102 -11.677 0.283 1.00 93.12 118 ILE A N 1
ATOM 962 C CA . ILE A 1 118 ? -5.951 -10.753 0.244 1.00 93.12 118 ILE A CA 1
ATOM 963 C C . ILE A 1 118 ? -4.769 -11.386 -0.495 1.00 93.12 118 ILE A C 1
ATOM 965 O O . ILE A 1 118 ? -4.174 -10.745 -1.358 1.00 93.12 118 ILE A O 1
ATOM 969 N N . VAL A 1 119 ? -4.428 -12.635 -0.165 1.00 91.88 119 VAL A N 1
ATOM 970 C CA . VAL A 1 119 ? -3.289 -13.344 -0.767 1.00 91.88 119 VAL A CA 1
ATOM 971 C C . VAL A 1 119 ? -3.524 -13.598 -2.255 1.00 91.88 119 VAL A C 1
ATOM 973 O O . VAL A 1 119 ? -2.636 -13.339 -3.062 1.00 91.88 119 VAL A O 1
ATOM 976 N N . VAL A 1 120 ? -4.720 -14.060 -2.629 1.00 95.75 120 VAL A N 1
ATOM 977 C CA . VAL A 1 120 ? -5.092 -14.298 -4.030 1.00 95.75 120 VAL A CA 1
ATOM 978 C C . VAL A 1 120 ? -5.021 -12.994 -4.822 1.00 95.75 120 VAL A C 1
ATOM 980 O O . VAL A 1 120 ? -4.314 -12.940 -5.825 1.00 95.75 120 VAL A O 1
ATOM 983 N N . ASN A 1 121 ? -5.659 -11.919 -4.352 1.00 95.50 121 ASN A N 1
ATOM 984 C CA . ASN A 1 121 ? -5.612 -10.624 -5.034 1.00 95.50 121 ASN A CA 1
ATOM 985 C C . ASN A 1 121 ? -4.179 -10.088 -5.144 1.00 95.50 121 ASN A C 1
ATOM 987 O O . ASN A 1 121 ? -3.796 -9.608 -6.205 1.00 95.50 121 ASN A O 1
ATOM 991 N N . ALA A 1 122 ? -3.358 -10.221 -4.097 1.00 89.12 122 ALA A N 1
ATOM 992 C CA . ALA A 1 122 ? -1.956 -9.822 -4.152 1.00 89.12 122 ALA A CA 1
ATOM 993 C C . ALA A 1 122 ? -1.190 -10.577 -5.247 1.00 89.12 122 ALA A C 1
ATOM 995 O O . ALA A 1 122 ? -0.559 -9.951 -6.090 1.00 89.12 122 ALA A O 1
ATOM 996 N N . VAL A 1 123 ? -1.273 -11.907 -5.294 1.00 90.62 123 VAL A N 1
ATOM 997 C CA . VAL A 1 123 ? -0.556 -12.689 -6.313 1.00 90.62 123 VAL A CA 1
ATOM 998 C C . VAL A 1 123 ? -1.048 -12.342 -7.721 1.00 90.62 123 VAL A C 1
ATOM 1000 O O . VAL A 1 123 ? -0.248 -11.996 -8.586 1.00 90.62 123 VAL A O 1
ATOM 1003 N N . PHE A 1 124 ? -2.361 -12.379 -7.954 1.00 94.56 124 PHE A N 1
ATOM 1004 C CA . PHE A 1 124 ? -2.918 -12.204 -9.296 1.00 94.56 124 PHE A CA 1
ATOM 1005 C C . PHE A 1 124 ? -2.826 -10.775 -9.832 1.00 94.56 124 PHE A C 1
ATOM 1007 O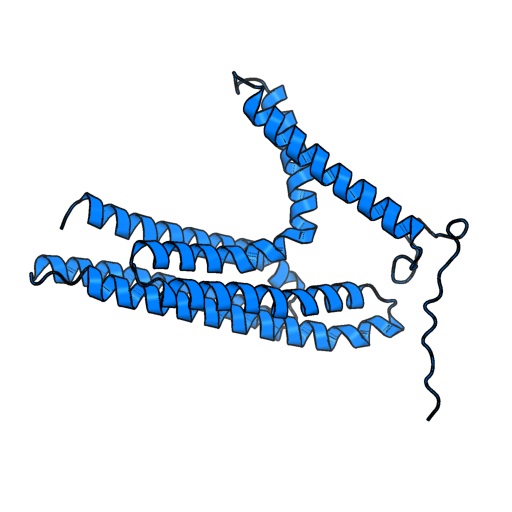 O . PHE A 1 124 ? -2.763 -10.608 -11.046 1.00 94.56 124 PHE A O 1
ATOM 1014 N N . L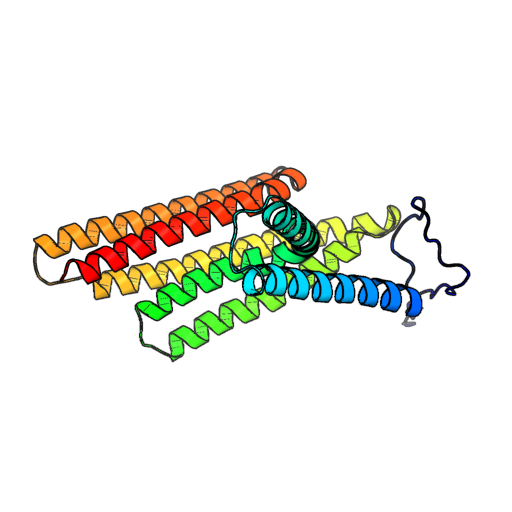EU A 1 125 ? -2.833 -9.753 -8.973 1.00 93.56 125 LEU A N 1
ATOM 1015 C CA . LEU A 1 125 ? -2.774 -8.358 -9.416 1.00 93.56 125 LEU A CA 1
ATOM 1016 C C . LEU A 1 125 ? -1.341 -7.832 -9.492 1.00 93.56 125 LEU A C 1
ATOM 1018 O O . LEU A 1 125 ? -1.037 -7.079 -10.416 1.00 93.56 125 LEU A O 1
ATOM 1022 N N . HIS A 1 126 ? -0.446 -8.265 -8.595 1.00 90.69 126 HIS A N 1
ATOM 1023 C CA . HIS A 1 126 ? 0.951 -7.825 -8.644 1.00 90.69 126 HIS A CA 1
ATOM 1024 C C . HIS A 1 126 ? 1.697 -8.441 -9.828 1.00 90.69 126 HIS A C 1
ATOM 1026 O O . HIS A 1 126 ? 2.473 -7.750 -10.484 1.00 90.69 126 HIS A O 1
ATOM 1032 N N . THR A 1 127 ? 1.465 -9.722 -10.141 1.00 91.56 127 THR A N 1
ATOM 1033 C CA . THR A 1 127 ? 2.212 -10.422 -11.201 1.00 91.56 127 THR A CA 1
ATOM 1034 C C . THR A 1 127 ? 2.101 -9.751 -12.582 1.00 91.56 127 THR A C 1
ATOM 1036 O O . THR A 1 127 ? 3.149 -9.516 -13.187 1.00 91.56 127 THR A O 1
ATOM 1039 N N . PRO A 1 128 ? 0.909 -9.386 -13.096 1.00 91.50 128 PRO A N 1
ATOM 1040 C CA . PRO A 1 128 ? 0.793 -8.707 -14.385 1.00 91.50 128 PRO A CA 1
ATOM 1041 C C . PRO A 1 128 ? 1.410 -7.306 -14.386 1.00 91.50 128 PRO A C 1
ATOM 1043 O O . PRO A 1 128 ? 2.025 -6.932 -15.376 1.00 91.50 128 PRO A O 1
ATOM 1046 N N . ILE A 1 129 ? 1.304 -6.553 -13.282 1.00 90.38 129 ILE A N 1
ATOM 1047 C CA . ILE A 1 129 ? 1.949 -5.236 -13.157 1.00 90.38 129 ILE A CA 1
ATOM 1048 C C . ILE A 1 129 ? 3.461 -5.368 -13.291 1.00 90.38 129 ILE A C 1
ATOM 1050 O O . ILE A 1 129 ? 4.049 -4.663 -14.101 1.00 90.38 129 ILE A O 1
ATOM 1054 N N . ILE A 1 130 ? 4.075 -6.307 -12.563 1.00 85.69 130 ILE A N 1
ATOM 1055 C CA . ILE A 1 130 ? 5.516 -6.575 -12.663 1.00 85.69 130 ILE A CA 1
ATOM 1056 C C . ILE A 1 130 ? 5.875 -6.927 -14.110 1.00 85.69 130 ILE A C 1
ATOM 1058 O O . ILE A 1 130 ? 6.816 -6.375 -14.673 1.00 85.69 130 ILE A O 1
ATOM 1062 N N . PHE A 1 131 ? 5.107 -7.824 -14.731 1.00 86.62 131 PHE A N 1
ATOM 1063 C CA . PHE A 1 131 ? 5.352 -8.262 -16.103 1.00 86.62 131 PHE A CA 1
ATOM 1064 C C . PHE A 1 131 ? 5.264 -7.110 -17.121 1.00 86.62 131 PHE A C 1
ATOM 1066 O O . PHE A 1 131 ? 6.141 -6.979 -17.975 1.00 86.62 131 PHE A O 1
ATOM 1073 N N . PHE A 1 132 ? 4.251 -6.246 -17.020 1.00 86.88 132 PHE A N 1
ATOM 1074 C CA . PHE A 1 132 ? 4.083 -5.093 -17.909 1.00 86.88 132 PHE A CA 1
ATOM 1075 C C . PHE A 1 132 ? 5.082 -3.970 -17.627 1.00 86.88 132 PHE A C 1
ATOM 1077 O O . PHE A 1 132 ? 5.560 -3.341 -18.567 1.00 86.88 132 PHE A O 1
ATOM 1084 N N . GLU A 1 133 ? 5.437 -3.739 -16.363 1.00 81.81 133 GLU A N 1
ATOM 1085 C CA . GLU A 1 133 ? 6.477 -2.787 -15.965 1.00 81.81 133 GLU A CA 1
ATOM 1086 C C . GLU A 1 133 ? 7.822 -3.163 -16.586 1.00 81.81 133 GLU A C 1
ATOM 1088 O O . GLU A 1 133 ? 8.488 -2.309 -17.169 1.00 81.81 133 GLU A O 1
ATOM 1093 N N . PHE A 1 134 ? 8.172 -4.451 -16.551 1.00 77.56 134 PHE A N 1
ATOM 1094 C CA . PHE A 1 134 ? 9.288 -4.972 -17.325 1.00 77.56 134 PHE A CA 1
ATOM 1095 C C . PHE A 1 134 ? 9.070 -4.677 -18.817 1.00 77.56 134 PHE A C 1
ATOM 1097 O O . PHE A 1 134 ? 9.918 -4.028 -19.422 1.00 77.56 134 PHE A O 1
ATOM 1104 N N . GLY A 1 135 ? 7.922 -5.050 -19.398 1.00 72.00 135 GLY A N 1
ATOM 1105 C CA . GLY A 1 135 ? 7.563 -4.765 -20.798 1.00 72.00 135 GLY A CA 1
ATOM 1106 C C . GLY A 1 135 ? 7.837 -3.322 -21.254 1.00 72.00 135 GLY A C 1
ATOM 1107 O O . GLY A 1 135 ? 8.353 -3.092 -22.349 1.00 72.00 135 GLY A O 1
ATOM 1108 N N . LEU A 1 136 ? 7.578 -2.339 -20.392 1.00 74.00 136 LEU A N 1
ATOM 1109 C CA . LEU A 1 136 ? 7.810 -0.914 -20.645 1.00 74.00 136 LEU A CA 1
ATOM 1110 C C . LEU A 1 136 ? 9.283 -0.484 -20.688 1.00 74.00 136 LEU A C 1
ATOM 1112 O O . LEU A 1 136 ? 9.560 0.675 -21.015 1.00 74.00 136 LEU A O 1
ATOM 1116 N N . LEU A 1 137 ? 10.217 -1.383 -20.386 1.00 74.19 137 LEU A N 1
ATOM 1117 C CA . LEU A 1 137 ? 11.658 -1.204 -20.579 1.00 74.19 137 LEU A CA 1
ATOM 1118 C C . LEU A 1 137 ? 12.113 -1.586 -22.003 1.00 74.19 137 LEU A C 1
ATOM 1120 O O . LEU A 1 137 ? 13.284 -1.410 -22.335 1.00 74.19 137 LEU A O 1
ATOM 1124 N N . SER A 1 138 ? 11.202 -2.081 -22.851 1.00 72.50 138 SER A N 1
ATOM 1125 C CA . SER A 1 138 ? 11.480 -2.408 -24.258 1.00 72.50 138 SER A CA 1
ATOM 1126 C C . SER A 1 138 ? 11.906 -1.188 -25.093 1.00 72.50 138 SER A C 1
ATOM 1128 O O . SER A 1 138 ? 11.520 -0.064 -24.756 1.00 72.50 138 SER A O 1
ATOM 1130 N N . PRO A 1 139 ? 12.654 -1.388 -26.205 1.00 74.12 139 PRO A N 1
ATOM 1131 C CA . PRO A 1 139 ? 12.964 -0.323 -27.164 1.00 74.12 139 PRO A CA 1
ATOM 1132 C C . PRO A 1 139 ? 11.707 0.421 -27.637 1.00 74.12 139 PRO A C 1
ATOM 1134 O O . PRO A 1 139 ? 10.618 -0.156 -27.659 1.00 74.12 139 PRO A O 1
ATOM 1137 N N . GLU A 1 140 ? 11.857 1.676 -28.075 1.00 66.81 140 GLU A N 1
ATOM 1138 C CA . GLU A 1 140 ? 10.732 2.565 -28.423 1.00 66.81 140 GLU A CA 1
ATOM 1139 C C . GLU A 1 140 ? 9.703 1.922 -29.369 1.00 66.81 140 GLU A C 1
ATOM 1141 O O . GLU A 1 140 ? 8.507 2.034 -29.119 1.00 66.81 140 GLU A O 1
ATOM 1146 N N . GLY A 1 141 ? 10.145 1.153 -30.373 1.00 72.25 141 GLY A N 1
ATOM 1147 C CA . GLY A 1 141 ? 9.251 0.483 -31.329 1.00 72.25 141 GLY A CA 1
ATOM 1148 C C . GLY A 1 141 ? 8.410 -0.676 -30.766 1.00 72.25 141 GLY A C 1
ATOM 1149 O O . GLY A 1 141 ? 7.421 -1.073 -31.379 1.00 72.25 141 GLY A O 1
ATOM 1150 N N . GLU A 1 142 ? 8.767 -1.234 -29.606 1.00 74.75 142 GLU A N 1
ATOM 1151 C CA . GLU A 1 142 ? 7.997 -2.298 -28.941 1.00 74.75 142 GLU A CA 1
ATOM 1152 C C . GLU A 1 142 ? 7.315 -1.834 -27.655 1.00 74.75 142 GLU A C 1
ATOM 1154 O O . GLU A 1 142 ? 6.331 -2.442 -27.230 1.00 74.75 142 GLU A O 1
ATOM 1159 N N . ARG A 1 143 ? 7.793 -0.737 -27.058 1.00 74.75 143 ARG A N 1
ATOM 1160 C CA . ARG A 1 143 ? 7.266 -0.151 -25.822 1.00 74.75 143 ARG A CA 1
ATOM 1161 C C . ARG A 1 143 ? 5.776 0.160 -25.897 1.00 74.75 143 ARG A C 1
ATOM 1163 O O . ARG A 1 143 ? 5.050 -0.086 -24.935 1.00 74.75 143 ARG A O 1
ATOM 1170 N N . GLU A 1 144 ? 5.312 0.666 -27.037 1.00 82.56 144 GLU A N 1
ATOM 1171 C CA . GLU A 1 144 ? 3.912 1.060 -27.233 1.00 82.56 144 GLU A CA 1
ATOM 1172 C C . GLU A 1 144 ? 2.931 -0.102 -27.028 1.00 82.56 144 GLU A C 1
ATOM 1174 O O . GLU A 1 144 ? 1.826 0.102 -26.524 1.00 82.56 144 GLU A O 1
ATOM 1179 N N . LYS A 1 145 ? 3.361 -1.340 -27.313 1.00 85.94 145 LYS A N 1
ATOM 1180 C CA . LYS A 1 145 ? 2.552 -2.555 -27.123 1.00 85.94 145 LYS A CA 1
ATOM 1181 C C . LYS A 1 145 ? 2.236 -2.825 -25.646 1.00 85.94 145 LYS A C 1
ATOM 1183 O O . LYS A 1 145 ? 1.248 -3.491 -25.347 1.00 85.94 145 LYS A O 1
ATOM 1188 N N . TRP A 1 146 ? 3.058 -2.309 -24.731 1.00 85.62 146 TRP A N 1
ATOM 1189 C CA . TRP A 1 146 ? 2.964 -2.545 -23.287 1.00 85.62 146 TRP A CA 1
ATOM 1190 C C . TRP A 1 146 ? 2.266 -1.413 -22.525 1.00 85.62 146 TRP A C 1
ATOM 1192 O O . TRP A 1 146 ? 1.790 -1.639 -21.413 1.00 85.62 146 TRP A O 1
ATOM 1202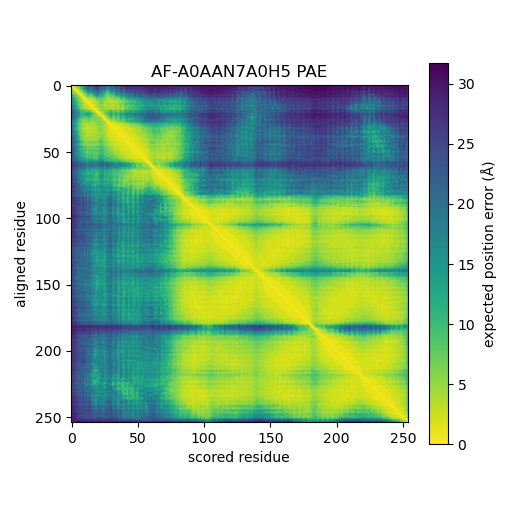 N N . LEU A 1 147 ? 2.150 -0.220 -23.123 1.00 84.00 147 LEU A N 1
ATOM 1203 C CA . LEU A 1 147 ? 1.530 0.951 -22.489 1.00 84.00 147 LEU A CA 1
ATOM 1204 C C . LEU A 1 147 ? 0.058 0.709 -22.156 1.00 84.00 147 LEU A C 1
ATOM 1206 O O . LEU A 1 147 ? -0.343 0.858 -21.003 1.00 84.00 147 LEU A O 1
ATOM 1210 N N . LEU A 1 148 ? -0.729 0.279 -23.145 1.00 88.25 148 LEU A N 1
ATOM 1211 C CA . LEU A 1 148 ? -2.165 0.078 -22.959 1.00 88.25 148 LEU A CA 1
ATOM 1212 C C . LEU A 1 148 ? -2.480 -1.050 -21.949 1.00 88.25 148 LEU A C 1
ATOM 1214 O O . LEU A 1 148 ? -3.287 -0.816 -21.047 1.00 88.25 148 LEU A O 1
ATOM 1218 N N . PRO A 1 149 ? -1.845 -2.243 -22.013 1.00 90.94 149 PRO A N 1
ATOM 1219 C CA . PRO A 1 149 ? -2.021 -3.269 -20.984 1.00 90.94 149 PRO A CA 1
ATOM 1220 C C . PRO A 1 149 ? -1.629 -2.804 -19.576 1.00 90.94 149 PRO A C 1
ATOM 1222 O O . PRO A 1 149 ? -2.361 -3.087 -18.627 1.00 90.94 149 PRO A O 1
ATOM 1225 N N . MET A 1 150 ? -0.523 -2.060 -19.434 1.00 87.56 150 MET A N 1
ATOM 1226 C CA . MET A 1 150 ? -0.100 -1.511 -18.142 1.00 87.56 150 MET A CA 1
ATOM 1227 C C . MET A 1 150 ? -1.143 -0.541 -17.580 1.00 87.56 150 MET A C 1
ATOM 1229 O O . MET A 1 150 ? -1.547 -0.678 -16.429 1.00 87.56 150 MET A O 1
ATOM 1233 N N . GLU A 1 151 ? -1.614 0.412 -18.387 1.00 88.88 151 GLU A N 1
ATOM 1234 C CA . GLU A 1 151 ? -2.608 1.410 -17.980 1.00 88.88 151 GLU A CA 1
ATOM 1235 C C . GLU A 1 151 ? -3.910 0.750 -17.498 1.00 88.88 151 GLU A C 1
ATOM 1237 O O . GLU A 1 151 ? -4.435 1.079 -16.431 1.00 88.88 151 GLU A O 1
ATOM 1242 N N . ILE A 1 152 ? -4.407 -0.239 -18.248 1.00 91.19 152 ILE A N 1
ATOM 1243 C CA . ILE A 1 152 ? -5.601 -1.005 -17.873 1.00 91.19 152 ILE A CA 1
ATOM 1244 C C . ILE A 1 152 ? -5.363 -1.755 -16.559 1.00 91.19 152 ILE A C 1
ATOM 1246 O O . ILE A 1 152 ? -6.187 -1.687 -15.644 1.00 91.19 152 ILE A O 1
ATOM 1250 N N . MET A 1 153 ? -4.232 -2.451 -16.437 1.00 93.31 153 MET A N 1
ATOM 1251 C CA . MET A 1 153 ? -3.930 -3.261 -15.262 1.00 93.31 153 MET A CA 1
ATOM 1252 C C . MET A 1 153 ? -3.757 -2.414 -14.003 1.00 93.31 153 MET A C 1
ATOM 1254 O O . MET A 1 153 ? -4.254 -2.782 -12.942 1.00 93.31 153 MET A O 1
ATOM 1258 N N . VAL A 1 154 ? -3.119 -1.250 -14.108 1.00 90.56 154 VAL A N 1
ATOM 1259 C CA . VAL A 1 154 ? -2.960 -0.308 -12.994 1.00 90.56 154 VAL A CA 1
ATOM 1260 C C . VAL A 1 154 ? -4.325 0.138 -12.450 1.00 90.56 154 VAL A C 1
ATOM 1262 O O . VAL A 1 154 ? -4.510 0.207 -11.231 1.00 90.56 154 VAL A O 1
ATOM 1265 N N . ARG A 1 155 ? -5.302 0.395 -13.330 1.00 90.94 155 ARG A N 1
ATOM 1266 C CA . ARG A 1 155 ? -6.678 0.762 -12.946 1.00 90.94 155 ARG A CA 1
ATOM 1267 C 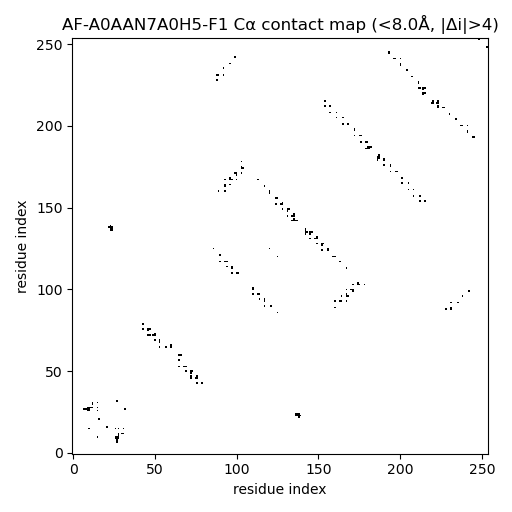C . ARG A 1 155 ? -7.433 -0.404 -12.319 1.00 90.94 155 ARG A C 1
ATOM 1269 O O . ARG A 1 155 ? -8.103 -0.217 -11.301 1.00 90.94 155 ARG A O 1
ATOM 1276 N N . ILE A 1 156 ? -7.304 -1.602 -12.892 1.00 94.25 156 ILE A N 1
ATOM 1277 C CA . ILE A 1 156 ? -7.895 -2.828 -12.339 1.00 94.25 156 ILE A CA 1
ATOM 1278 C C . ILE A 1 156 ? -7.341 -3.088 -10.937 1.00 94.25 156 ILE A C 1
ATOM 1280 O O . ILE A 1 156 ? -8.120 -3.249 -10.001 1.00 94.25 156 ILE A O 1
ATOM 1284 N N . GLN A 1 157 ? -6.015 -3.072 -10.774 1.00 94.19 157 GLN A N 1
ATOM 1285 C CA . GLN A 1 157 ? -5.355 -3.300 -9.491 1.00 94.19 157 GLN A CA 1
ATOM 1286 C C . GLN A 1 157 ? -5.860 -2.315 -8.435 1.00 94.19 157 GLN A C 1
ATOM 1288 O O . GLN A 1 157 ? -6.321 -2.741 -7.377 1.00 94.19 157 GLN A O 1
ATOM 1293 N N . GLN A 1 158 ? -5.821 -1.012 -8.734 1.00 91.75 158 GLN A N 1
ATOM 1294 C CA . GLN A 1 158 ? -6.282 0.024 -7.809 1.00 91.75 158 GLN A CA 1
ATOM 1295 C C . GLN A 1 158 ? -7.750 -0.197 -7.415 1.00 91.75 158 GLN A C 1
ATOM 1297 O O . GLN A 1 158 ? -8.078 -0.183 -6.232 1.00 91.75 158 GLN A O 1
ATOM 1302 N N . THR A 1 159 ? -8.623 -0.471 -8.388 1.00 93.12 159 THR A N 1
ATOM 1303 C CA . THR A 1 159 ? -10.057 -0.683 -8.140 1.00 93.12 159 THR A CA 1
ATOM 1304 C C . THR A 1 159 ? -10.304 -1.901 -7.252 1.00 93.12 159 THR A C 1
ATOM 1306 O O . THR A 1 159 ? -11.057 -1.815 -6.283 1.00 93.12 159 THR A O 1
ATOM 1309 N N . VAL A 1 160 ? -9.662 -3.037 -7.545 1.00 95.75 160 VAL A N 1
ATOM 1310 C CA . VAL A 1 160 ? -9.855 -4.272 -6.771 1.00 95.75 160 VAL A CA 1
ATOM 1311 C C . VAL A 1 160 ? -9.335 -4.114 -5.342 1.00 95.75 160 VAL A C 1
ATOM 1313 O O . VAL A 1 160 ? -10.022 -4.530 -4.408 1.00 95.75 160 VAL A O 1
ATOM 1316 N N . PHE A 1 161 ? -8.182 -3.468 -5.136 1.00 93.56 161 PHE A N 1
ATOM 1317 C CA . PHE A 1 161 ? -7.680 -3.205 -3.784 1.00 93.56 161 PHE A CA 1
ATOM 1318 C C . PHE A 1 161 ? -8.570 -2.224 -3.009 1.00 93.56 161 PHE A C 1
ATOM 1320 O O . PHE A 1 161 ? -8.884 -2.500 -1.853 1.00 93.56 161 PHE A O 1
ATOM 1327 N N . THR A 1 162 ? -9.087 -1.160 -3.632 1.00 93.12 162 THR A N 1
ATOM 1328 C CA . THR A 1 162 ? -10.057 -0.260 -2.981 1.00 93.12 162 THR A CA 1
ATOM 1329 C C . THR A 1 162 ? -11.345 -0.994 -2.590 1.00 93.12 162 THR A C 1
ATOM 1331 O O . THR A 1 162 ? -11.870 -0.791 -1.491 1.00 93.12 162 THR A O 1
ATOM 1334 N N . LEU A 1 163 ? -11.851 -1.893 -3.441 1.00 95.38 163 LEU A N 1
ATOM 1335 C CA . LEU A 1 163 ? -13.011 -2.729 -3.112 1.00 95.38 163 LEU A CA 1
ATOM 1336 C C . LEU A 1 163 ? -12.708 -3.693 -1.957 1.00 95.38 163 LEU A C 1
ATOM 1338 O O . LEU A 1 163 ? -13.519 -3.817 -1.039 1.00 95.38 163 LEU A O 1
ATOM 1342 N N . GLN A 1 164 ? -11.535 -4.330 -1.960 1.00 95.81 164 GLN A N 1
ATOM 1343 C CA . GLN A 1 164 ? -11.075 -5.204 -0.879 1.00 95.81 164 GLN A CA 1
ATOM 1344 C C . GLN A 1 164 ? -10.980 -4.457 0.457 1.00 95.81 164 GLN A C 1
ATOM 1346 O O . GLN A 1 164 ? -11.463 -4.948 1.478 1.00 95.81 164 GLN A O 1
ATOM 1351 N N . GLU A 1 165 ? -10.391 -3.265 0.467 1.00 92.81 165 GLU A N 1
ATOM 1352 C CA . GLU A 1 165 ? -10.272 -2.432 1.664 1.00 92.81 165 GLU A CA 1
ATOM 1353 C C . GLU A 1 165 ? -11.639 -1.962 2.173 1.00 92.81 165 GLU A C 1
ATOM 1355 O O . GLU A 1 165 ? -11.921 -2.024 3.375 1.00 92.81 165 GLU A O 1
ATOM 1360 N N . THR A 1 166 ? -12.528 -1.558 1.263 1.00 93.31 166 THR A N 1
ATOM 1361 C CA . THR A 1 166 ? -13.911 -1.180 1.592 1.00 93.31 166 THR A CA 1
ATOM 1362 C C . THR A 1 166 ? -14.673 -2.362 2.192 1.00 93.31 166 THR A C 1
ATOM 1364 O O . THR A 1 166 ? -15.373 -2.212 3.193 1.00 93.31 166 THR A O 1
ATOM 1367 N N . PHE A 1 167 ? -14.494 -3.563 1.643 1.00 95.69 167 PHE A N 1
ATOM 1368 C CA . PHE A 1 167 ? -15.117 -4.779 2.156 1.00 95.69 167 PHE A CA 1
ATOM 1369 C C . PHE A 1 167 ? -14.599 -5.160 3.554 1.00 95.69 167 PHE A C 1
ATOM 1371 O O . PHE A 1 167 ? -15.396 -5.369 4.472 1.00 95.69 167 PHE A O 1
ATOM 1378 N N . LEU A 1 168 ? -13.275 -5.201 3.750 1.00 93.12 168 LEU A N 1
ATOM 1379 C CA . LEU A 1 168 ? -12.654 -5.511 5.047 1.00 93.12 168 LEU A CA 1
ATOM 1380 C C . LEU A 1 168 ? -13.070 -4.508 6.130 1.00 93.12 168 LEU A C 1
ATOM 1382 O O . LEU A 1 168 ? -13.426 -4.900 7.244 1.00 93.12 168 LEU A O 1
ATOM 1386 N N . SER A 1 169 ? -13.066 -3.219 5.796 1.00 91.62 169 SER A N 1
ATOM 1387 C CA . SER A 1 169 ? -13.466 -2.162 6.724 1.00 91.62 169 SER A CA 1
ATOM 1388 C C . SER A 1 169 ? -14.966 -2.162 7.022 1.00 91.62 169 SER A C 1
ATOM 1390 O O . SER A 1 169 ? -15.352 -1.988 8.177 1.00 91.62 169 SER A O 1
ATOM 1392 N N . GLY A 1 170 ? -15.817 -2.439 6.031 1.00 93.38 170 GLY A N 1
ATOM 1393 C CA . GLY A 1 170 ? -17.259 -2.590 6.223 1.00 93.38 170 GLY A CA 1
ATOM 1394 C C . GLY A 1 170 ? -17.607 -3.740 7.172 1.00 93.38 170 GLY A C 1
ATOM 1395 O O . GLY A 1 170 ? -18.422 -3.568 8.085 1.00 93.38 170 GLY A O 1
ATOM 1396 N N . MET A 1 171 ? -16.941 -4.892 7.026 1.00 93.69 171 MET A N 1
ATOM 1397 C CA . MET A 1 171 ? -17.071 -5.994 7.985 1.00 93.69 171 MET A CA 1
ATOM 1398 C C . MET A 1 171 ? -16.625 -5.570 9.382 1.00 93.69 171 MET A C 1
ATOM 1400 O O . MET A 1 171 ? -17.367 -5.774 10.341 1.00 93.69 171 MET A O 1
ATOM 1404 N N . TYR A 1 172 ? -15.450 -4.949 9.504 1.00 90.06 172 TYR A N 1
ATOM 1405 C CA . TYR A 1 172 ? -14.934 -4.483 10.790 1.00 90.06 172 TYR A CA 1
ATOM 1406 C C . TYR A 1 172 ? -15.917 -3.540 11.499 1.00 90.06 172 TYR A C 1
ATOM 1408 O O . TYR A 1 172 ? -16.272 -3.797 12.646 1.00 90.06 172 TYR A O 1
ATOM 1416 N N . ILE A 1 173 ? -16.438 -2.520 10.806 1.00 91.62 173 ILE A N 1
ATOM 1417 C CA . ILE A 1 173 ? -17.432 -1.584 11.357 1.00 91.62 173 ILE A CA 1
ATOM 1418 C C . ILE A 1 173 ? -18.692 -2.328 11.809 1.00 91.62 173 ILE A C 1
ATOM 1420 O O . ILE A 1 173 ? -19.209 -2.063 12.895 1.00 91.62 173 ILE A O 1
ATOM 1424 N N . SER A 1 174 ? -19.166 -3.282 11.006 1.00 91.44 174 SER A N 1
ATOM 1425 C CA . SER A 1 174 ? -20.362 -4.070 11.321 1.00 91.44 174 SER A CA 1
ATOM 1426 C C . SER A 1 174 ? -20.178 -4.903 12.594 1.00 91.44 174 SER A C 1
ATOM 1428 O O . SER A 1 174 ? -21.050 -4.896 13.464 1.00 91.44 174 SER A O 1
ATOM 1430 N N . PHE A 1 175 ? -19.031 -5.574 12.744 1.00 89.44 175 PHE A N 1
ATOM 1431 C CA . PHE A 1 175 ? -18.707 -6.335 13.953 1.00 89.44 175 PHE A CA 1
ATOM 1432 C C . PHE A 1 175 ? -18.459 -5.429 15.159 1.00 89.44 175 PHE A C 1
ATOM 1434 O O . PHE A 1 175 ? -18.935 -5.734 16.248 1.00 89.44 175 PHE A O 1
ATOM 1441 N N . THR A 1 176 ? -17.778 -4.294 14.986 1.00 87.06 176 THR A N 1
ATOM 1442 C CA . THR A 1 176 ? -17.583 -3.323 16.069 1.00 87.06 176 THR A CA 1
ATOM 1443 C C . THR A 1 176 ? -18.912 -2.748 16.554 1.00 87.06 176 THR A C 1
ATOM 1445 O O . THR A 1 176 ? -19.112 -2.622 17.758 1.00 87.06 176 THR A O 1
ATOM 1448 N N . PHE A 1 177 ? -19.846 -2.435 15.653 1.00 87.25 177 PHE A N 1
ATOM 1449 C CA . PHE A 1 177 ? -21.177 -1.968 16.039 1.00 87.25 177 PHE A CA 1
ATOM 1450 C C . PHE A 1 177 ? -21.925 -3.014 16.874 1.00 87.25 177 PHE A C 1
ATOM 1452 O O . PHE A 1 177 ? -22.512 -2.672 17.898 1.00 87.25 177 PHE A O 1
ATOM 1459 N N . GLN A 1 178 ? -21.874 -4.286 16.467 1.00 85.88 178 GLN A N 1
ATOM 1460 C CA . GLN A 1 178 ? -22.476 -5.383 17.230 1.00 85.88 178 GLN A CA 1
ATOM 1461 C C . GLN A 1 178 ? -21.795 -5.573 18.593 1.00 85.88 178 GLN A C 1
ATOM 1463 O O . GLN A 1 178 ? -22.486 -5.754 19.589 1.00 85.88 178 GLN A O 1
ATOM 1468 N N . PHE A 1 179 ? -20.464 -5.476 18.645 1.00 82.44 179 PHE A N 1
ATOM 1469 C CA . PHE A 1 179 ? -19.672 -5.629 19.867 1.00 82.44 179 PHE A CA 1
ATOM 1470 C C . PHE A 1 179 ? -19.908 -4.502 20.882 1.00 82.44 179 PHE A C 1
ATOM 1472 O O . PHE A 1 179 ? -20.030 -4.760 22.074 1.00 82.44 179 PHE A O 1
ATOM 1479 N N . LEU A 1 180 ? -19.985 -3.249 20.424 1.00 79.62 180 LEU A N 1
ATOM 1480 C CA . LEU A 1 180 ? -20.098 -2.085 21.306 1.00 79.62 180 LEU A CA 1
ATOM 1481 C C . LEU A 1 180 ? -21.528 -1.793 21.769 1.00 79.62 180 LEU A C 1
ATOM 1483 O O . LEU A 1 180 ? -21.705 -0.958 22.655 1.00 79.62 180 LEU A O 1
ATOM 1487 N N . ARG A 1 181 ? -22.554 -2.421 21.180 1.00 79.25 181 ARG A N 1
ATOM 1488 C CA . ARG A 1 181 ? -23.963 -2.179 21.524 1.00 79.25 181 ARG A CA 1
ATOM 1489 C C . ARG A 1 181 ? -24.288 -2.720 22.924 1.00 79.25 181 ARG A C 1
ATOM 1491 O O . ARG A 1 181 ? -24.888 -3.778 23.075 1.00 79.25 181 ARG A O 1
ATOM 1498 N N . SER A 1 182 ? -23.929 -1.959 23.952 1.00 62.16 182 SER A N 1
ATOM 1499 C CA . SER A 1 182 ? -24.430 -2.113 25.315 1.00 62.16 182 SER A CA 1
ATOM 1500 C C . SER A 1 182 ? -25.844 -1.533 25.422 1.00 62.16 182 SER A C 1
ATOM 1502 O O . SER A 1 182 ? -26.179 -0.541 24.775 1.00 62.16 182 SER A O 1
ATOM 1504 N N . GLY A 1 183 ? -26.706 -2.182 26.207 1.00 61.91 183 GLY A N 1
ATOM 1505 C CA . GLY A 1 183 ? -28.139 -1.872 26.302 1.00 61.91 183 GLY A CA 1
ATOM 1506 C C . GLY A 1 183 ? -28.505 -0.547 26.986 1.00 61.91 183 GLY A C 1
ATOM 1507 O O . GLY A 1 183 ? -29.687 -0.321 27.215 1.00 61.91 183 GLY A O 1
ATOM 1508 N N . ASP A 1 184 ? -27.534 0.313 27.309 1.00 71.44 184 ASP A N 1
ATOM 1509 C CA . ASP A 1 184 ? -27.735 1.572 28.040 1.00 71.44 184 ASP A CA 1
ATOM 1510 C C . ASP A 1 184 ? -27.559 2.821 27.140 1.00 71.44 184 ASP A C 1
ATOM 1512 O O . ASP A 1 184 ? -26.784 2.833 26.175 1.00 71.44 184 ASP A O 1
ATOM 1516 N N . GLU A 1 185 ? -28.268 3.911 27.454 1.00 73.69 185 GLU A N 1
ATOM 1517 C CA . GLU A 1 185 ? -28.330 5.138 26.644 1.00 73.69 185 GLU A CA 1
ATOM 1518 C C . GLU A 1 185 ? -26.976 5.853 26.523 1.00 73.69 185 GLU A C 1
ATOM 1520 O O . GLU A 1 185 ? -26.651 6.421 25.469 1.00 73.69 185 GLU A O 1
ATOM 1525 N N . ARG A 1 186 ? -26.161 5.818 27.587 1.00 71.38 186 ARG A N 1
ATOM 1526 C CA . ARG A 1 186 ? -24.809 6.398 27.591 1.00 71.38 186 ARG A CA 1
ATOM 1527 C C . ARG A 1 186 ? -23.874 5.623 26.663 1.00 71.38 186 ARG A C 1
ATOM 1529 O O . ARG A 1 186 ? -23.138 6.247 25.895 1.00 71.38 186 ARG A O 1
ATOM 1536 N N . GLY A 1 187 ? -23.966 4.292 26.675 1.00 75.94 187 GLY A N 1
ATOM 1537 C CA . GLY A 1 187 ? -23.242 3.410 25.759 1.00 75.94 187 GLY A CA 1
ATOM 1538 C C . GLY A 1 187 ? -23.579 3.722 24.304 1.00 75.94 187 GLY A C 1
ATOM 1539 O O . GLY A 1 187 ? -22.683 3.970 23.500 1.00 75.94 187 GLY A O 1
ATOM 1540 N N . ASN A 1 188 ? -24.867 3.864 23.982 1.00 80.06 188 ASN A N 1
ATOM 1541 C CA . ASN A 1 188 ? -25.332 4.141 22.619 1.00 80.06 188 ASN A CA 1
ATOM 1542 C C . ASN A 1 188 ? -24.760 5.449 22.024 1.00 80.06 188 ASN A C 1
ATOM 1544 O O . ASN A 1 188 ? -24.418 5.501 20.840 1.00 80.06 188 ASN A O 1
ATOM 1548 N N . LYS A 1 189 ? -24.594 6.513 22.828 1.00 82.25 189 LYS A N 1
ATOM 1549 C CA . LYS A 1 189 ? -23.950 7.765 22.369 1.00 82.25 189 LYS A CA 1
ATOM 1550 C C . LYS A 1 189 ? -22.467 7.568 22.041 1.00 82.25 189 LYS A C 1
ATOM 1552 O O . LYS A 1 189 ? -21.989 8.123 21.050 1.00 82.25 189 LYS A O 1
ATOM 1557 N N . VAL A 1 190 ? -21.753 6.777 22.843 1.00 82.38 190 VAL A N 1
ATOM 1558 C CA . VAL A 1 190 ? -20.345 6.428 22.594 1.00 82.38 190 VAL A CA 1
ATOM 1559 C C . VAL A 1 190 ? -20.231 5.570 21.334 1.00 82.38 190 VAL A C 1
ATOM 1561 O O . VAL A 1 190 ? -19.454 5.920 20.448 1.00 82.38 190 VAL A O 1
ATOM 1564 N N . VAL A 1 191 ? -21.073 4.538 21.183 1.00 84.25 191 VAL A N 1
ATOM 1565 C CA . VAL A 1 191 ? -21.110 3.688 19.977 1.00 84.25 191 VAL A CA 1
ATOM 1566 C C . VAL A 1 191 ? -21.299 4.525 18.718 1.00 84.25 191 VAL A C 1
ATOM 1568 O O . VAL A 1 191 ? -20.509 4.411 17.783 1.00 84.25 191 VAL A O 1
ATOM 1571 N N . LYS A 1 192 ? -22.312 5.402 18.693 1.00 86.00 192 LYS A N 1
ATOM 1572 C CA . LYS A 1 192 ? -22.595 6.257 17.530 1.00 86.00 192 LYS A CA 1
ATOM 1573 C C . LYS A 1 192 ? -21.411 7.149 17.168 1.00 86.00 192 LYS A C 1
ATOM 1575 O O . LYS A 1 192 ? -21.107 7.295 15.988 1.00 86.00 192 LYS A O 1
ATOM 1580 N N . ARG A 1 193 ? -20.727 7.722 18.165 1.00 87.31 193 ARG A N 1
ATOM 1581 C CA . ARG A 1 193 ? -19.536 8.552 17.940 1.00 87.31 193 ARG A CA 1
ATOM 1582 C C . ARG A 1 193 ? -18.399 7.741 17.317 1.00 87.31 193 ARG A C 1
ATOM 1584 O O . ARG A 1 193 ? -17.815 8.186 16.336 1.00 87.31 193 ARG A O 1
ATOM 1591 N N . VAL A 1 194 ? -18.108 6.563 17.864 1.00 86.88 194 VAL A N 1
ATOM 1592 C CA . VAL A 1 194 ? -17.015 5.691 17.400 1.00 86.88 194 VAL A CA 1
ATOM 1593 C C . VAL A 1 194 ? -17.279 5.184 15.995 1.00 86.88 194 VAL A C 1
ATOM 1595 O O . VAL A 1 194 ? -16.435 5.336 15.119 1.00 86.88 194 VAL A O 1
ATOM 1598 N N . VAL A 1 195 ? -18.467 4.631 15.758 1.00 89.19 195 VAL A N 1
ATOM 1599 C CA . VAL A 1 195 ? -18.863 4.133 14.438 1.00 89.19 195 VAL A CA 1
ATOM 1600 C C . VAL A 1 195 ? -18.892 5.278 13.421 1.00 89.19 195 VAL A C 1
ATOM 1602 O O . VAL A 1 195 ? -18.397 5.113 12.311 1.00 89.19 195 VAL A O 1
ATOM 1605 N N . GLY A 1 196 ? -19.373 6.465 13.807 1.00 90.19 196 GLY A N 1
ATOM 1606 C CA . GLY A 1 196 ? -19.318 7.668 12.972 1.00 90.19 196 GLY A CA 1
ATOM 1607 C C . GLY A 1 196 ? -17.890 8.082 12.599 1.00 90.19 196 GLY A C 1
ATOM 1608 O O . GLY A 1 196 ? -17.631 8.400 11.438 1.00 90.19 196 GLY A O 1
ATOM 1609 N N . LEU A 1 197 ? -16.942 8.019 13.541 1.00 90.38 197 LEU A N 1
ATOM 1610 C CA . LEU A 1 197 ? -15.521 8.258 13.268 1.00 90.38 197 LEU A CA 1
ATOM 1611 C C . LEU A 1 197 ? -14.942 7.208 12.307 1.00 90.38 197 LEU A C 1
ATOM 1613 O O . LEU A 1 197 ? -14.250 7.574 11.360 1.00 90.38 197 LEU A O 1
ATOM 1617 N N . MET A 1 198 ? -15.253 5.924 12.516 1.00 90.38 198 MET A N 1
ATOM 1618 C CA . MET A 1 198 ? -14.819 4.832 11.636 1.00 90.38 198 MET A CA 1
ATOM 1619 C C . MET A 1 198 ? -15.316 5.034 10.202 1.00 90.38 198 MET A C 1
ATOM 1621 O O . MET A 1 198 ? -14.527 4.973 9.265 1.00 90.38 198 MET A O 1
ATOM 1625 N N . ILE A 1 199 ? -16.606 5.341 10.034 1.00 92.81 199 ILE A N 1
ATOM 1626 C CA . ILE A 1 199 ? -17.202 5.634 8.724 1.00 92.81 199 ILE A CA 1
ATOM 1627 C C . ILE A 1 199 ? -16.530 6.855 8.090 1.00 92.81 199 ILE A C 1
ATOM 1629 O O . ILE A 1 199 ? -16.186 6.815 6.913 1.00 92.81 199 ILE A O 1
ATOM 1633 N N . SER A 1 200 ? -16.293 7.918 8.864 1.00 93.56 200 SER A N 1
ATOM 1634 C CA . SER A 1 200 ? -15.651 9.141 8.361 1.00 93.56 200 SER A CA 1
ATOM 1635 C C . SER A 1 200 ? -14.243 8.866 7.822 1.00 93.56 200 SER A C 1
ATOM 1637 O O . SER A 1 200 ? -13.880 9.368 6.760 1.00 93.56 200 SER A O 1
ATOM 1639 N N . VAL A 1 201 ? -13.468 8.030 8.520 1.00 90.31 201 VAL A N 1
ATOM 1640 C CA . VAL A 1 201 ? -12.137 7.593 8.076 1.00 90.31 201 VAL A CA 1
ATOM 1641 C C . VAL A 1 201 ? -12.212 6.773 6.788 1.00 90.31 201 VAL A C 1
ATOM 1643 O O . VAL A 1 201 ? -11.446 7.051 5.866 1.00 90.31 201 VAL A O 1
ATOM 1646 N N . GLN A 1 202 ? -13.161 5.838 6.669 1.00 91.25 202 GLN A N 1
ATOM 1647 C CA . GLN A 1 202 ? -13.318 5.058 5.435 1.00 91.25 202 GLN A CA 1
ATOM 1648 C C . GLN A 1 202 ? -13.758 5.915 4.246 1.00 91.25 202 GLN A C 1
ATOM 1650 O O . GLN A 1 202 ? -13.238 5.741 3.148 1.00 91.25 202 GLN A O 1
ATOM 1655 N N . VAL A 1 203 ? -14.670 6.871 4.448 1.00 94.25 203 VAL A N 1
ATOM 1656 C CA . VAL A 1 203 ? -15.084 7.808 3.391 1.00 94.25 203 VAL A CA 1
ATOM 1657 C C . VAL A 1 203 ? -13.894 8.640 2.911 1.00 94.25 203 VAL A C 1
ATOM 1659 O O . VAL A 1 203 ? -13.705 8.801 1.706 1.00 94.25 203 VAL A O 1
ATOM 1662 N N . LEU A 1 204 ? -13.056 9.123 3.834 1.00 93.44 204 LEU A N 1
ATOM 1663 C CA . LEU A 1 204 ? -11.831 9.840 3.481 1.00 93.44 204 LEU A CA 1
ATOM 1664 C C . LEU A 1 204 ? -10.850 8.945 2.709 1.00 93.44 204 LEU A C 1
ATOM 1666 O O . LEU A 1 204 ? -10.301 9.383 1.702 1.00 93.44 204 LEU A O 1
ATOM 1670 N N . ALA A 1 205 ? -10.657 7.694 3.134 1.00 89.44 205 ALA A N 1
ATOM 1671 C CA . ALA A 1 205 ? -9.790 6.736 2.448 1.00 89.44 205 ALA A CA 1
ATOM 1672 C C . ALA A 1 205 ? -10.261 6.445 1.010 1.00 89.44 205 ALA A C 1
ATOM 1674 O O . ALA A 1 205 ? -9.447 6.476 0.089 1.00 89.44 205 ALA A O 1
ATOM 1675 N N . ILE A 1 206 ? -11.569 6.254 0.800 1.00 93.31 206 ILE A N 1
ATOM 1676 C CA . ILE A 1 206 ? -12.159 6.087 -0.538 1.00 93.31 206 ILE A CA 1
ATOM 1677 C C . ILE A 1 206 ? -11.952 7.354 -1.377 1.00 93.31 206 ILE A C 1
ATOM 1679 O O . ILE A 1 206 ? -11.569 7.265 -2.540 1.00 93.31 206 ILE A O 1
ATOM 1683 N N . GLY A 1 207 ? -12.151 8.541 -0.796 1.00 95.06 207 GLY A N 1
ATOM 1684 C CA . GLY A 1 207 ? -11.895 9.810 -1.482 1.00 95.06 207 GLY A CA 1
ATOM 1685 C C . GLY A 1 207 ? -10.440 9.957 -1.944 1.00 95.06 207 GLY A C 1
ATOM 1686 O O . GLY A 1 207 ? -10.191 10.417 -3.059 1.00 95.06 207 GLY A O 1
ATOM 1687 N N . LEU A 1 208 ? -9.479 9.513 -1.128 1.00 91.25 208 LEU A N 1
ATOM 1688 C CA . LEU A 1 208 ? -8.061 9.487 -1.494 1.00 91.25 208 LEU A CA 1
ATOM 1689 C C . LEU A 1 208 ? -7.776 8.525 -2.663 1.00 91.25 208 LEU A C 1
ATOM 1691 O O . LEU A 1 208 ? -7.031 8.886 -3.575 1.00 91.25 208 LEU A O 1
ATOM 1695 N N . ASP A 1 209 ? -8.396 7.342 -2.678 1.00 92.62 209 ASP A N 1
ATOM 1696 C CA . ASP A 1 209 ? -8.252 6.377 -3.777 1.00 92.62 209 ASP A CA 1
ATOM 1697 C C . ASP A 1 209 ? -8.888 6.877 -5.081 1.00 92.62 209 ASP A C 1
ATOM 1699 O O . ASP A 1 209 ? -8.308 6.711 -6.159 1.00 92.62 209 ASP A O 1
ATOM 1703 N N . VAL A 1 210 ? -10.047 7.539 -4.994 1.00 93.44 210 VAL A N 1
ATOM 1704 C CA . VAL A 1 210 ? -10.684 8.214 -6.136 1.00 93.44 210 VAL A CA 1
ATOM 1705 C C . VAL A 1 210 ? -9.770 9.310 -6.678 1.00 93.44 210 VAL A C 1
ATOM 1707 O O . VAL A 1 210 ? -9.588 9.396 -7.889 1.00 93.44 210 VAL A O 1
ATOM 1710 N N . GLY A 1 211 ? -9.134 10.099 -5.806 1.00 90.69 211 GLY A N 1
ATOM 1711 C CA . GLY A 1 211 ? -8.156 11.112 -6.205 1.00 90.69 211 GLY A CA 1
ATOM 1712 C C . GLY A 1 211 ? -6.960 10.525 -6.964 1.00 90.69 211 GLY A C 1
ATOM 1713 O O . GLY A 1 211 ? -6.624 11.002 -8.047 1.00 90.69 211 GLY A O 1
ATOM 1714 N N . LEU A 1 212 ? -6.353 9.446 -6.451 1.00 86.81 212 LEU A N 1
ATOM 1715 C CA . LEU A 1 212 ? -5.267 8.738 -7.147 1.00 86.81 212 LEU A CA 1
ATOM 1716 C C . LEU A 1 212 ? -5.712 8.172 -8.500 1.00 86.81 212 LEU A C 1
ATOM 1718 O O . LEU A 1 212 ? -4.952 8.209 -9.468 1.00 86.81 212 LEU A O 1
ATOM 1722 N N . THR A 1 213 ? -6.939 7.662 -8.574 1.00 88.75 213 THR A N 1
ATOM 1723 C CA . THR A 1 213 ? -7.515 7.121 -9.809 1.00 88.75 213 THR A CA 1
ATOM 1724 C C . THR A 1 213 ? -7.818 8.232 -10.820 1.00 88.75 213 THR A C 1
ATOM 1726 O O . THR A 1 213 ? -7.584 8.056 -12.012 1.00 88.75 213 THR A O 1
ATOM 1729 N N . ALA A 1 214 ? -8.259 9.407 -10.367 1.00 88.19 214 ALA A N 1
ATOM 1730 C CA . ALA A 1 214 ? -8.504 10.563 -11.226 1.00 88.19 214 ALA A CA 1
ATOM 1731 C C . ALA A 1 214 ? -7.221 11.048 -11.919 1.00 88.19 214 ALA A C 1
ATOM 1733 O O . ALA A 1 214 ? -7.248 11.311 -13.119 1.00 88.19 214 ALA A O 1
ATOM 1734 N N . PHE A 1 215 ? -6.081 11.089 -11.215 1.00 79.31 215 PHE A N 1
ATOM 1735 C CA . PHE A 1 215 ? -4.789 11.400 -11.844 1.00 79.31 215 PHE A CA 1
ATOM 1736 C C . PHE A 1 215 ? -4.432 10.424 -12.972 1.00 79.31 215 PHE A C 1
ATOM 1738 O O . PHE A 1 215 ? -3.838 10.827 -13.968 1.00 79.31 215 PHE A O 1
ATOM 1745 N N . ASP A 1 216 ? -4.838 9.162 -12.849 1.00 81.62 216 ASP A N 1
ATOM 1746 C CA . ASP A 1 216 ? -4.634 8.137 -13.874 1.00 81.62 216 ASP A CA 1
ATOM 1747 C C . ASP A 1 216 ? -5.489 8.366 -15.127 1.00 81.62 216 ASP A C 1
ATOM 1749 O O . ASP A 1 216 ? -5.048 8.113 -16.244 1.00 81.62 216 ASP A O 1
ATOM 1753 N N . PHE A 1 217 ? -6.721 8.852 -14.958 1.00 82.38 217 PHE A N 1
ATOM 1754 C CA . PHE A 1 217 ? -7.605 9.212 -16.073 1.00 82.38 217 PHE A CA 1
ATOM 1755 C C . PHE A 1 217 ? -7.197 10.521 -16.757 1.00 82.38 217 PHE A C 1
ATOM 1757 O O . PHE A 1 217 ? -7.505 10.728 -17.927 1.00 82.38 217 PHE A O 1
ATOM 1764 N N . LEU A 1 218 ? -6.476 11.391 -16.048 1.00 80.69 218 LEU A N 1
ATOM 1765 C CA . LEU A 1 218 ? -5.912 12.629 -16.589 1.00 80.69 218 LEU A CA 1
ATOM 1766 C C . LEU A 1 218 ? -4.528 12.428 -17.233 1.00 80.69 218 LEU A C 1
ATOM 1768 O O . LEU A 1 218 ? -3.855 13.410 -17.540 1.00 80.69 218 LEU A O 1
ATOM 1772 N N . ASN A 1 219 ? -4.083 11.178 -17.427 1.00 74.56 219 ASN A N 1
ATOM 1773 C CA . ASN A 1 219 ? -2.750 10.824 -17.935 1.00 74.56 219 ASN A CA 1
ATOM 1774 C C . ASN A 1 219 ? -1.586 11.386 -17.090 1.00 74.56 219 ASN A C 1
ATOM 1776 O O . ASN A 1 219 ? -0.464 11.541 -17.567 1.00 74.56 219 ASN A O 1
ATOM 1780 N N . MET A 1 220 ? -1.821 11.664 -15.804 1.00 73.12 220 MET A N 1
ATOM 1781 C CA . MET A 1 220 ? -0.826 12.179 -14.858 1.00 73.12 220 MET A CA 1
ATOM 1782 C C . MET A 1 220 ? -0.179 11.044 -14.045 1.00 73.12 220 MET A C 1
ATOM 1784 O O . MET A 1 220 ? -0.047 11.129 -12.821 1.00 73.12 220 MET A O 1
ATOM 1788 N N . PHE A 1 221 ? 0.238 9.968 -14.719 1.00 72.75 221 PHE A N 1
ATOM 1789 C CA . PHE A 1 221 ? 0.747 8.744 -14.083 1.00 72.75 221 PHE A CA 1
ATOM 1790 C C . PHE A 1 221 ? 1.945 8.999 -13.151 1.00 72.75 221 PHE A C 1
ATOM 1792 O O . PHE A 1 221 ? 1.975 8.518 -12.020 1.00 72.75 221 PHE A O 1
ATOM 1799 N N . THR A 1 222 ? 2.901 9.836 -13.563 1.00 70.50 222 THR A N 1
ATOM 1800 C CA . THR A 1 222 ? 4.063 10.197 -12.731 1.00 70.50 222 THR A CA 1
ATOM 1801 C C . THR A 1 222 ? 3.651 10.870 -11.421 1.00 70.50 222 THR A C 1
ATOM 1803 O O . THR A 1 222 ? 4.200 10.569 -10.358 1.00 70.50 222 THR A O 1
ATOM 1806 N N . LEU A 1 223 ? 2.656 11.763 -11.473 1.00 66.62 223 LEU A N 1
ATOM 1807 C CA . LEU A 1 223 ? 2.141 12.432 -10.281 1.00 66.62 223 LEU A CA 1
ATOM 1808 C C . LEU A 1 223 ? 1.404 11.442 -9.373 1.00 66.62 223 LEU A C 1
ATOM 1810 O O . LEU A 1 223 ? 1.627 11.449 -8.164 1.00 66.62 223 LEU A O 1
ATOM 1814 N N . LYS A 1 224 ? 0.597 10.543 -9.949 1.00 76.06 224 LYS A N 1
ATOM 1815 C CA . LYS A 1 224 ? -0.044 9.444 -9.217 1.00 76.06 224 LYS A CA 1
ATOM 1816 C C . LYS A 1 224 ? 0.986 8.597 -8.466 1.00 76.06 224 LYS A C 1
ATOM 1818 O O . LYS A 1 224 ? 0.851 8.429 -7.257 1.00 76.06 224 LYS A O 1
ATOM 1823 N N . CYS A 1 225 ? 2.026 8.108 -9.144 1.00 73.50 225 CYS A N 1
ATOM 1824 C CA . CYS A 1 225 ? 3.079 7.291 -8.529 1.00 73.50 225 CYS A CA 1
ATOM 1825 C C . CYS A 1 225 ? 3.818 8.038 -7.410 1.00 73.50 225 CYS A C 1
ATOM 1827 O O . CYS A 1 225 ? 4.151 7.445 -6.388 1.00 73.50 225 CYS A O 1
ATOM 1829 N N . THR A 1 226 ? 4.012 9.349 -7.571 1.00 71.06 226 THR A N 1
ATOM 1830 C CA . THR A 1 226 ? 4.655 10.210 -6.567 1.00 71.06 226 THR A CA 1
ATOM 1831 C C . THR A 1 226 ? 3.773 10.404 -5.327 1.00 71.06 226 THR A C 1
ATOM 1833 O O . THR A 1 226 ? 4.263 10.362 -4.200 1.00 71.06 226 THR A O 1
ATOM 1836 N N . LEU A 1 227 ? 2.462 10.596 -5.512 1.00 72.81 227 LEU A N 1
ATOM 1837 C CA . LEU A 1 227 ? 1.505 10.803 -4.418 1.00 72.81 227 LEU A CA 1
ATOM 1838 C C . LEU A 1 227 ? 1.073 9.500 -3.734 1.00 72.81 227 LEU A C 1
ATOM 1840 O O . LEU A 1 227 ? 0.635 9.534 -2.584 1.00 72.81 227 LEU A O 1
ATOM 1844 N N . HIS A 1 228 ? 1.203 8.354 -4.401 1.00 77.44 228 HIS A N 1
ATOM 1845 C CA . HIS A 1 228 ? 0.722 7.066 -3.905 1.00 77.44 228 HIS A CA 1
ATOM 1846 C C . HIS A 1 228 ? 1.301 6.678 -2.526 1.00 77.44 228 HIS A C 1
ATOM 1848 O O . HIS A 1 228 ? 0.509 6.403 -1.621 1.00 77.44 228 HIS A O 1
ATOM 1854 N N . PRO A 1 229 ? 2.629 6.708 -2.275 1.00 75.50 229 PRO A N 1
ATOM 1855 C CA . PRO A 1 229 ? 3.174 6.408 -0.947 1.00 75.50 229 PRO A CA 1
ATOM 1856 C C . PRO A 1 229 ? 2.654 7.354 0.143 1.00 75.50 229 PRO A C 1
ATOM 1858 O O . PRO A 1 229 ? 2.353 6.916 1.252 1.00 75.50 229 PRO A O 1
ATOM 1861 N N . PHE A 1 230 ? 2.502 8.644 -0.176 1.00 76.44 230 PHE A N 1
ATOM 1862 C CA . PHE A 1 230 ? 1.955 9.635 0.751 1.00 76.44 230 PHE A CA 1
ATOM 1863 C C . PHE A 1 230 ? 0.499 9.321 1.114 1.00 76.44 230 PHE A C 1
ATOM 1865 O O . PHE A 1 230 ? 0.154 9.283 2.294 1.00 76.44 230 PHE A O 1
ATOM 1872 N N . VAL A 1 231 ? -0.342 9.044 0.116 1.00 81.62 231 VAL A N 1
ATOM 1873 C CA . VAL A 1 231 ? -1.748 8.681 0.327 1.00 81.62 231 VAL A CA 1
ATOM 1874 C C . VAL A 1 231 ? -1.867 7.429 1.197 1.00 81.62 231 VAL A C 1
ATOM 1876 O O . VAL A 1 231 ? -2.622 7.434 2.167 1.00 81.62 231 VAL A O 1
ATOM 1879 N N . TYR A 1 232 ? -1.080 6.388 0.923 1.00 80.19 232 TYR A N 1
ATOM 1880 C CA . TYR A 1 232 ? -1.086 5.167 1.734 1.00 80.19 232 TYR A CA 1
ATOM 1881 C C . TYR A 1 232 ? -0.596 5.410 3.169 1.00 80.19 232 TYR A C 1
ATOM 1883 O O . TYR A 1 232 ? -1.174 4.866 4.110 1.00 80.19 232 TYR A O 1
ATOM 1891 N N . ALA A 1 233 ? 0.395 6.284 3.374 1.00 73.31 233 ALA A N 1
ATOM 1892 C CA . ALA A 1 233 ? 0.825 6.689 4.712 1.00 73.31 233 ALA A CA 1
ATOM 1893 C C . ALA A 1 233 ? -0.280 7.441 5.478 1.00 73.31 233 ALA A C 1
ATOM 1895 O O . ALA A 1 233 ? -0.476 7.209 6.675 1.00 73.31 233 ALA A O 1
ATOM 1896 N N . VAL A 1 234 ? -1.038 8.309 4.797 1.00 77.19 234 VAL A N 1
ATOM 1897 C CA . VAL A 1 234 ? -2.220 8.966 5.376 1.00 77.19 234 VAL A CA 1
ATOM 1898 C C . VAL A 1 234 ? -3.274 7.925 5.752 1.00 77.19 234 VAL A C 1
ATOM 1900 O O . VAL A 1 234 ? -3.726 7.938 6.897 1.00 77.19 234 VAL A O 1
ATOM 1903 N N . LYS A 1 235 ? -3.614 6.989 4.853 1.00 82.94 235 LYS A N 1
ATOM 1904 C CA . LYS A 1 235 ? -4.566 5.895 5.127 1.00 82.94 235 LYS A CA 1
ATOM 1905 C C . LYS A 1 235 ? -4.147 5.103 6.368 1.00 82.94 235 LYS A C 1
ATOM 1907 O O . LYS A 1 235 ? -4.923 4.995 7.312 1.00 82.94 235 LYS A O 1
ATOM 1912 N N . LEU A 1 236 ? -2.890 4.663 6.439 1.00 78.00 236 LEU A N 1
ATOM 1913 C CA . LEU A 1 236 ? -2.344 3.948 7.598 1.00 78.00 236 LEU A CA 1
ATOM 1914 C C . LEU A 1 236 ? -2.479 4.755 8.903 1.00 78.00 236 LEU A C 1
ATOM 1916 O O . LEU A 1 236 ? -2.865 4.216 9.942 1.00 78.00 236 LEU A O 1
ATOM 1920 N N . ARG A 1 237 ? -2.178 6.059 8.864 1.00 75.62 237 ARG A N 1
ATOM 1921 C CA . ARG A 1 237 ? -2.300 6.935 10.037 1.00 75.62 237 ARG A CA 1
ATOM 1922 C C . ARG A 1 237 ? -3.749 7.057 10.503 1.00 75.62 237 ARG A C 1
ATOM 1924 O O . ARG A 1 237 ? -3.989 7.058 11.710 1.00 75.62 237 ARG A O 1
ATOM 1931 N N . LEU A 1 238 ? -4.702 7.146 9.576 1.00 79.94 238 LEU A N 1
ATOM 1932 C CA . LEU A 1 238 ? -6.125 7.162 9.910 1.00 79.94 238 LEU A CA 1
ATOM 1933 C C . LEU A 1 238 ? -6.545 5.847 10.583 1.00 79.94 238 LEU A C 1
ATOM 1935 O O . LEU A 1 238 ? -7.202 5.883 11.623 1.00 79.94 238 LEU A O 1
ATOM 1939 N N . GLU A 1 239 ? -6.085 4.700 10.074 1.00 79.94 239 GLU A N 1
ATOM 1940 C CA . GLU A 1 239 ? -6.364 3.396 10.689 1.00 79.94 239 GLU A CA 1
ATOM 1941 C C . GLU A 1 239 ? -5.818 3.286 12.117 1.00 79.94 239 GLU A C 1
ATOM 1943 O O . GLU A 1 239 ? -6.486 2.763 13.016 1.00 79.94 239 GLU A O 1
ATOM 1948 N N . PHE A 1 240 ? -4.629 3.842 12.360 1.00 76.00 240 PHE A N 1
ATOM 1949 C CA . PHE A 1 240 ? -4.034 3.896 13.692 1.00 76.00 240 PHE A CA 1
ATOM 1950 C C . PHE A 1 240 ? -4.861 4.745 14.670 1.00 76.00 240 PHE A C 1
ATOM 1952 O O . PHE A 1 240 ? -5.043 4.357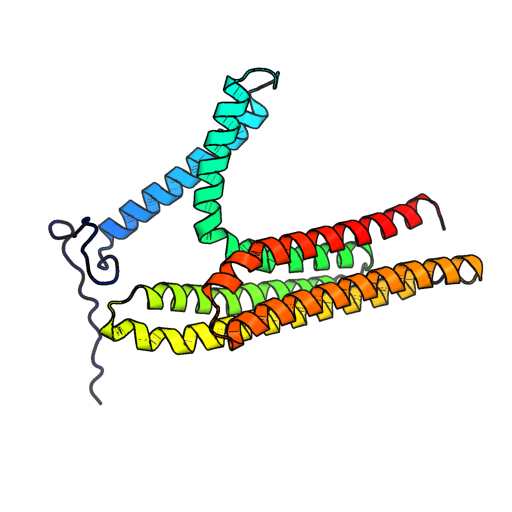 15.827 1.00 76.00 240 PHE A O 1
ATOM 1959 N N . VAL A 1 241 ? -5.400 5.887 14.226 1.00 77.38 241 VAL A N 1
ATOM 1960 C CA . VAL A 1 241 ? -6.287 6.728 15.052 1.00 77.38 241 VAL A CA 1
ATOM 1961 C C . VAL A 1 241 ? -7.543 5.954 15.449 1.00 77.38 241 VAL A C 1
ATOM 1963 O O . VAL A 1 241 ? -7.919 5.951 16.623 1.00 77.38 241 VAL A O 1
ATOM 1966 N N . VAL A 1 242 ? -8.159 5.253 14.496 1.00 78.75 242 VAL A N 1
ATOM 1967 C CA . VAL A 1 242 ? -9.368 4.465 14.750 1.00 78.75 242 VAL A CA 1
ATOM 1968 C C . VAL A 1 242 ? -9.105 3.322 15.734 1.00 78.75 242 VAL A C 1
ATOM 1970 O O . VAL A 1 242 ? -9.904 3.101 16.644 1.00 78.75 242 VAL A O 1
ATOM 1973 N N . LEU A 1 243 ? -7.995 2.595 15.579 1.00 74.19 243 LEU A N 1
ATOM 1974 C CA . LEU A 1 243 ? -7.637 1.503 16.487 1.00 74.19 243 LEU A CA 1
ATOM 1975 C C . LEU A 1 243 ? -7.421 2.004 17.923 1.00 74.19 243 LEU A C 1
ATOM 1977 O O . LEU A 1 243 ? -7.935 1.402 18.863 1.00 74.19 243 LEU A O 1
ATOM 1981 N N . ASN A 1 244 ? -6.708 3.120 18.102 1.00 73.69 244 ASN A N 1
ATOM 1982 C CA . ASN A 1 244 ? -6.463 3.678 19.435 1.00 73.69 244 ASN A CA 1
ATOM 1983 C C . ASN A 1 244 ? -7.744 4.158 20.118 1.00 73.69 244 ASN A C 1
ATOM 1985 O O . ASN A 1 244 ? -7.886 3.975 21.324 1.00 73.69 244 ASN A O 1
ATOM 1989 N N . GLN A 1 245 ? -8.686 4.725 19.361 1.00 75.69 245 GLN A N 1
ATOM 1990 C CA . GLN A 1 245 ? -10.006 5.076 19.889 1.00 75.69 245 GLN A CA 1
ATOM 1991 C C . GLN A 1 245 ? -10.748 3.837 20.408 1.00 75.69 245 GLN A C 1
ATOM 1993 O O . GLN A 1 245 ? -11.298 3.875 21.506 1.00 75.69 245 GLN A O 1
ATOM 1998 N N . LEU A 1 246 ? -10.718 2.724 19.665 1.00 71.19 246 LEU A N 1
ATOM 1999 C CA . LEU A 1 246 ? -11.358 1.479 20.100 1.00 71.19 246 LEU A CA 1
ATOM 2000 C C . LEU A 1 246 ? -10.692 0.904 21.361 1.00 71.19 246 LEU A C 1
ATOM 2002 O O . LEU A 1 246 ? -11.382 0.560 22.317 1.00 71.19 246 LEU A O 1
ATOM 2006 N N . VAL A 1 247 ? -9.358 0.831 21.389 1.00 74.94 247 VAL A N 1
ATOM 2007 C CA . VAL A 1 247 ? -8.605 0.327 22.551 1.00 74.94 247 VAL A CA 1
ATOM 2008 C C . VAL A 1 247 ? -8.819 1.208 23.783 1.00 74.94 247 VAL A C 1
ATOM 2010 O O . VAL A 1 247 ? -8.934 0.679 24.886 1.00 74.94 247 VAL A O 1
ATOM 2013 N N . GLY A 1 248 ? -8.889 2.531 23.608 1.00 75.31 248 GLY A N 1
ATOM 2014 C CA . GLY A 1 248 ? -9.185 3.474 24.687 1.00 75.31 248 GLY A CA 1
ATOM 2015 C C . GLY A 1 248 ? -10.520 3.165 25.357 1.00 75.31 248 GLY A C 1
ATOM 2016 O O . GLY A 1 248 ? -10.570 3.027 26.570 1.00 75.31 248 GLY A O 1
ATOM 2017 N N . ILE A 1 249 ? -11.567 2.922 24.569 1.00 73.94 249 ILE A N 1
ATOM 2018 C CA . ILE A 1 249 ? -12.908 2.611 25.090 1.00 73.94 249 ILE A CA 1
ATOM 2019 C C . ILE A 1 249 ? -12.948 1.267 25.813 1.00 73.94 249 ILE A C 1
ATOM 2021 O O . ILE A 1 249 ? -13.589 1.151 26.850 1.00 73.94 249 ILE A O 1
ATOM 2025 N N . VAL A 1 250 ? -12.238 0.257 25.305 1.00 71.19 250 VAL A N 1
ATOM 2026 C CA . VAL A 1 250 ? -12.135 -1.044 25.986 1.00 71.19 250 VAL A CA 1
ATOM 2027 C C . VAL A 1 250 ? -11.392 -0.917 27.322 1.00 71.19 250 VAL A C 1
ATOM 2029 O O . VAL A 1 250 ? -11.734 -1.605 28.277 1.00 71.19 250 VAL A O 1
ATOM 2032 N N . LYS A 1 251 ? -10.382 -0.041 27.410 1.00 75.38 251 LYS A N 1
ATOM 2033 C CA . LYS A 1 251 ? -9.615 0.194 28.646 1.00 75.38 251 LYS A CA 1
ATOM 2034 C C . LYS A 1 251 ? -10.337 1.088 29.654 1.00 75.38 251 LYS A C 1
ATOM 2036 O O . LYS A 1 251 ? -10.154 0.897 30.850 1.00 75.38 251 LYS A O 1
ATOM 2041 N N . GLU A 1 252 ? -11.101 2.066 29.177 1.00 68.50 252 GLU A N 1
ATOM 2042 C CA . GLU A 1 252 ? -11.892 2.985 30.007 1.00 68.50 252 GLU A CA 1
ATOM 2043 C C . GLU A 1 252 ? -13.205 2.351 30.509 1.00 68.50 252 GLU A C 1
ATOM 2045 O O . GLU A 1 252 ? -13.854 2.933 31.377 1.00 68.50 252 GLU A O 1
ATOM 2050 N N . GLY A 1 253 ? -13.552 1.154 30.015 1.00 53.06 253 GLY A N 1
ATOM 2051 C CA . GLY A 1 253 ? -14.794 0.432 30.312 1.00 53.06 253 GLY A CA 1
ATOM 2052 C C . GLY A 1 253 ? -16.003 1.065 29.601 1.00 53.06 253 GLY A C 1
ATOM 2053 O O . GLY A 1 253 ? -16.078 2.279 29.433 1.00 53.06 253 GLY A O 1
ATOM 2054 N N . LEU A 1 254 ? -17.022 0.370 29.090 1.00 48.25 254 LEU A N 1
ATOM 2055 C CA . LEU A 1 254 ? -17.621 -0.913 29.486 1.00 48.25 254 LEU A CA 1
ATOM 2056 C C . LEU A 1 254 ? -17.313 -1.355 30.917 1.00 48.25 254 LEU A C 1
ATOM 2058 O O . LEU A 1 254 ? -16.295 -2.044 31.127 1.00 48.25 254 LEU A O 1
#